Protein AF-A0A969C5M8-F1 (afdb_monomer)

Radius of gyration: 22.4 Å; Cα contacts (8 Å, |Δi|>4): 265; chains: 1; bounding box: 48×31×62 Å

Foldseek 3Di:
DVLLVLLLVLCVLDPPDDNVPQDDDDPVCPPCNVVVSVVSVVVSVVSPDPLLKDWFDWPCPDLFKTKTFAPDLVCLPPNWKKKKFAFPDDPVCCQVVCQQAKAKAAPVCRVVCVVVVHHHFGWHWDVPDPPSDDDDPRITMIITDCDDDRNVRCSVRSMMMMGHDNPTPGDDMIMID

Structure (mmCIF, N/CA/C/O backbone):
data_AF-A0A969C5M8-F1
#
_entry.id   AF-A0A969C5M8-F1
#
loop_
_atom_site.group_PDB
_atom_site.id
_atom_site.type_symbol
_atom_site.label_atom_id
_atom_site.label_alt_id
_atom_site.label_comp_id
_atom_site.label_asym_id
_atom_site.label_entity_id
_atom_site.label_seq_id
_atom_site.pdbx_PDB_ins_code
_atom_site.Cartn_x
_atom_site.Cartn_y
_atom_site.Cartn_z
_atom_site.occupancy
_atom_site.B_iso_or_equiv
_atom_site.auth_seq_id
_atom_site.auth_comp_id
_atom_site.auth_asym_id
_atom_site.auth_atom_id
_atom_site.pdbx_PDB_model_num
ATOM 1 N N . MET A 1 1 ? 16.043 9.370 -38.558 1.00 62.16 1 MET A N 1
ATOM 2 C CA . MET A 1 1 ? 15.954 10.562 -37.680 1.00 62.16 1 MET A CA 1
ATOM 3 C C . MET A 1 1 ? 14.908 10.425 -36.570 1.00 62.16 1 MET A C 1
ATOM 5 O O . MET A 1 1 ? 15.237 10.765 -35.446 1.00 62.16 1 MET A O 1
ATOM 9 N N . VAL A 1 2 ? 13.717 9.858 -36.817 1.00 82.31 2 VAL A N 1
ATOM 10 C CA . VAL A 1 2 ? 12.632 9.737 -35.808 1.00 82.31 2 VAL A CA 1
ATOM 11 C C . VAL A 1 2 ? 13.046 9.045 -34.493 1.00 82.31 2 VAL A C 1
ATOM 13 O O . VAL A 1 2 ? 12.689 9.512 -33.418 1.00 82.31 2 VAL A O 1
ATOM 16 N N . LEU A 1 3 ? 13.837 7.966 -34.551 1.00 81.50 3 LEU A N 1
ATOM 17 C CA . LEU A 1 3 ? 14.281 7.234 -33.350 1.00 81.50 3 LEU A CA 1
ATOM 18 C C . LEU A 1 3 ? 15.184 8.069 -32.428 1.00 81.50 3 LEU A C 1
ATOM 20 O O . LEU A 1 3 ? 15.044 8.006 -31.211 1.00 81.50 3 LEU A O 1
ATOM 24 N N . ALA A 1 4 ? 16.079 8.876 -33.002 1.00 85.00 4 ALA A N 1
ATOM 25 C CA . ALA A 1 4 ? 16.956 9.755 -32.230 1.00 85.00 4 ALA A CA 1
ATOM 26 C C . ALA A 1 4 ? 16.174 10.918 -31.600 1.00 85.00 4 ALA A C 1
ATOM 28 O O . ALA A 1 4 ? 16.450 11.310 -30.470 1.00 85.00 4 ALA A O 1
ATOM 29 N N . GLU A 1 5 ? 15.159 11.436 -32.299 1.00 87.56 5 GLU A N 1
ATOM 30 C CA . GLU A 1 5 ? 14.256 12.454 -31.751 1.00 87.56 5 GLU A CA 1
ATOM 31 C C . GLU A 1 5 ? 13.449 11.912 -30.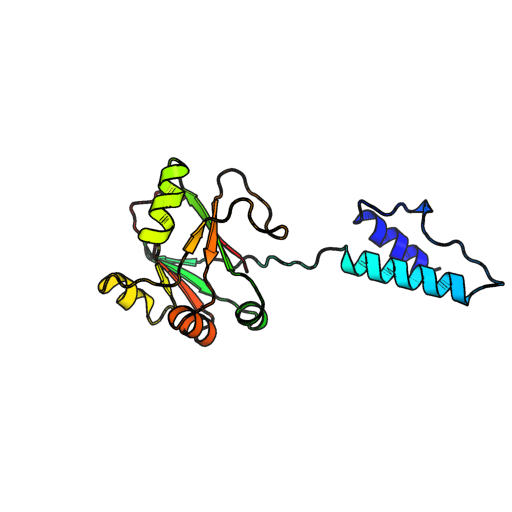561 1.00 87.56 5 GLU A C 1
ATOM 33 O O . GLU A 1 5 ? 13.326 12.583 -29.536 1.00 87.56 5 GLU A O 1
ATOM 38 N N . LEU A 1 6 ? 12.934 10.682 -30.672 1.00 86.38 6 LEU A N 1
ATOM 39 C CA . LEU A 1 6 ? 12.238 10.008 -29.578 1.00 86.38 6 LEU A CA 1
ATOM 40 C C . LEU A 1 6 ? 13.164 9.793 -28.372 1.00 86.38 6 LEU A C 1
ATOM 42 O O . LEU A 1 6 ? 12.789 10.157 -27.260 1.00 86.38 6 LEU A O 1
ATOM 46 N N . ALA A 1 7 ? 14.381 9.284 -28.593 1.00 86.31 7 ALA A N 1
ATOM 47 C CA . ALA A 1 7 ? 15.382 9.130 -27.536 1.00 86.31 7 ALA A CA 1
ATOM 48 C C . ALA A 1 7 ? 15.686 10.470 -26.844 1.00 86.31 7 ALA A C 1
ATOM 50 O O . ALA A 1 7 ? 15.672 10.549 -25.619 1.00 86.31 7 ALA A O 1
ATOM 51 N N . GLY A 1 8 ? 15.855 11.550 -27.616 1.00 86.19 8 GLY A N 1
ATOM 52 C CA . GLY A 1 8 ? 16.077 12.895 -27.079 1.00 86.19 8 GLY A CA 1
ATOM 53 C C . GLY A 1 8 ? 14.934 13.402 -26.193 1.00 86.19 8 GLY A C 1
ATOM 54 O O . GLY A 1 8 ? 15.195 14.001 -25.152 1.00 86.19 8 GLY A O 1
ATOM 55 N N . LYS A 1 9 ? 13.674 13.121 -26.555 1.00 86.88 9 LYS A N 1
ATOM 56 C CA . LYS A 1 9 ? 12.500 13.448 -25.721 1.00 86.88 9 LYS A CA 1
ATOM 57 C C . LYS A 1 9 ? 12.417 12.596 -24.456 1.00 86.88 9 LYS A C 1
ATOM 59 O O . LYS A 1 9 ? 11.913 13.068 -23.449 1.00 86.88 9 LYS A O 1
ATOM 64 N N . MET A 1 10 ? 12.878 11.350 -24.496 1.00 83.19 10 MET A N 1
ATOM 65 C CA . MET A 1 10 ? 12.857 10.462 -23.331 1.00 83.19 10 MET A CA 1
ATOM 66 C C . MET A 1 10 ? 13.971 10.774 -22.328 1.00 83.19 10 MET A C 1
ATOM 68 O O . MET A 1 10 ? 13.750 10.689 -21.123 1.00 83.19 10 MET A O 1
ATOM 72 N N . ILE A 1 11 ? 15.138 11.208 -22.809 1.00 86.06 11 ILE A N 1
ATOM 73 C CA . ILE A 1 11 ? 16.281 11.586 -21.966 1.00 86.06 11 ILE A CA 1
ATOM 74 C C . ILE A 1 11 ? 15.935 12.715 -20.988 1.00 86.06 11 ILE A C 1
ATOM 76 O O . ILE A 1 11 ? 16.497 12.756 -19.902 1.00 86.06 11 ILE A O 1
ATOM 80 N N . THR A 1 12 ? 14.960 13.582 -21.288 1.00 80.94 12 THR A N 1
ATOM 81 C CA . THR A 1 12 ? 14.531 14.631 -20.341 1.00 80.94 12 THR A CA 1
ATOM 82 C C . THR A 1 12 ? 13.942 14.081 -19.040 1.00 80.94 12 THR A C 1
ATOM 84 O O . THR A 1 12 ? 13.805 14.829 -18.076 1.00 80.94 12 THR A O 1
ATOM 87 N N . PHE A 1 13 ? 13.561 12.802 -19.016 1.00 73.69 13 PHE A N 1
ATOM 88 C CA . PHE A 1 13 ? 13.050 12.108 -17.835 1.00 73.69 13 PHE A CA 1
ATOM 89 C C . PHE A 1 13 ? 14.113 11.260 -17.123 1.00 73.69 13 PHE A C 1
ATOM 91 O O . PHE A 1 13 ? 13.836 10.740 -16.045 1.00 73.69 13 PHE A O 1
ATOM 98 N N . SER A 1 14 ? 15.311 11.122 -17.698 1.00 72.19 14 SER A N 1
ATOM 99 C CA . SER A 1 14 ? 16.433 10.411 -17.086 1.00 72.19 14 SER A CA 1
ATOM 100 C C . SER A 1 14 ? 17.379 11.401 -16.409 1.00 72.19 14 SER A C 1
ATOM 102 O O . SER A 1 14 ? 17.660 12.476 -16.934 1.00 72.19 14 SER A O 1
ATOM 104 N N . THR A 1 15 ? 17.881 11.043 -15.228 1.00 70.06 15 THR A N 1
ATOM 105 C CA . THR A 1 15 ? 18.923 11.807 -14.520 1.00 70.06 15 THR A CA 1
ATOM 106 C C . THR A 1 15 ? 20.335 11.307 -14.819 1.00 70.06 15 THR A C 1
ATOM 108 O O . THR A 1 15 ? 21.299 11.933 -14.389 1.00 70.06 15 THR A O 1
ATOM 111 N N . GLU A 1 16 ? 20.460 10.177 -15.520 1.00 75.62 16 GLU A N 1
ATOM 112 C CA . GLU A 1 16 ? 21.731 9.475 -15.739 1.00 75.62 16 GLU A CA 1
ATOM 113 C C . GLU A 1 16 ? 22.273 9.664 -17.159 1.00 75.62 16 GLU A C 1
ATOM 115 O O . GLU A 1 16 ? 23.484 9.742 -17.350 1.00 75.62 16 GLU A O 1
ATOM 120 N N . LEU A 1 17 ? 21.384 9.780 -18.148 1.00 77.56 17 LEU A N 1
ATOM 121 C CA . LEU A 1 17 ? 21.745 9.936 -19.557 1.00 77.56 17 LEU A CA 1
ATOM 122 C C . LEU A 1 17 ? 21.702 11.409 -19.975 1.00 77.56 17 LEU A C 1
ATOM 124 O O . LEU A 1 17 ? 20.761 12.134 -19.654 1.00 77.56 17 LEU A O 1
ATOM 128 N N . HIS A 1 18 ? 22.696 11.855 -20.743 1.00 82.75 18 HIS A N 1
ATOM 129 C CA . HIS A 1 18 ? 22.739 13.191 -21.328 1.00 82.75 18 HIS A CA 1
ATOM 130 C C . HIS A 1 18 ? 22.415 13.125 -22.832 1.00 82.75 18 HIS A C 1
ATOM 132 O O . HIS A 1 18 ? 22.828 12.191 -23.517 1.00 82.75 18 HIS A O 1
ATOM 138 N N . PRO A 1 19 ? 21.787 14.154 -23.439 1.00 81.69 19 PRO A N 1
ATOM 139 C CA . PRO A 1 19 ? 21.532 14.182 -24.889 1.00 81.69 19 PRO A CA 1
ATOM 140 C C . PRO A 1 19 ? 22.776 14.041 -25.786 1.00 81.69 19 PRO A C 1
ATOM 142 O O . PRO A 1 19 ? 22.653 13.825 -26.988 1.00 81.69 19 PRO A O 1
ATOM 145 N N . LYS A 1 20 ? 23.978 14.189 -25.215 1.00 84.44 20 LYS A N 1
ATOM 146 C CA . LYS A 1 20 ? 25.258 14.017 -25.922 1.00 84.44 20 LYS A CA 1
ATOM 147 C C . LYS A 1 20 ? 25.663 12.547 -26.044 1.00 84.44 20 LYS A C 1
ATOM 149 O O . LYS A 1 20 ? 26.502 12.241 -26.884 1.00 84.44 20 LYS A O 1
ATOM 154 N N . ASP A 1 21 ? 25.052 11.681 -25.242 1.00 85.00 21 ASP A N 1
ATOM 155 C CA . ASP A 1 21 ? 25.344 10.251 -25.180 1.00 85.00 21 ASP A CA 1
ATOM 156 C C . ASP A 1 21 ? 24.552 9.462 -26.233 1.00 85.00 21 ASP A C 1
ATOM 158 O O . ASP A 1 21 ? 24.772 8.265 -26.410 1.00 85.00 21 ASP A O 1
ATOM 162 N N . ILE A 1 22 ? 23.639 10.119 -26.962 1.00 86.56 22 ILE A N 1
ATOM 163 C CA . ILE A 1 22 ? 22.946 9.515 -28.104 1.00 86.56 22 ILE A CA 1
ATOM 164 C C . ILE A 1 22 ? 23.985 9.173 -29.176 1.00 86.56 22 ILE A C 1
ATOM 166 O O . ILE A 1 22 ? 24.744 10.037 -29.625 1.00 86.56 22 ILE A O 1
ATOM 170 N 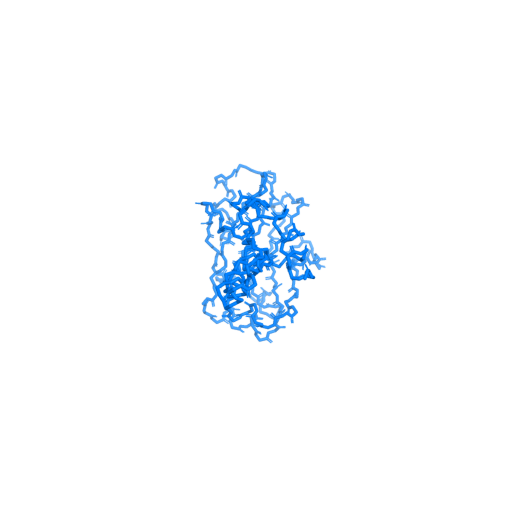N . VAL A 1 23 ? 23.988 7.911 -29.610 1.00 89.19 23 VAL A N 1
ATOM 171 C CA . VAL A 1 23 ? 24.886 7.431 -30.665 1.00 89.19 23 VAL A CA 1
ATOM 172 C C . VAL A 1 23 ? 24.753 8.278 -31.937 1.00 89.19 23 VAL A C 1
ATOM 174 O O . VAL A 1 23 ? 23.651 8.587 -32.402 1.00 89.19 23 VAL A O 1
ATOM 177 N N . LYS A 1 24 ? 25.894 8.685 -32.502 1.00 88.94 24 LYS A N 1
ATOM 178 C CA . LYS A 1 24 ? 25.931 9.427 -33.767 1.00 88.94 24 LYS A CA 1
ATOM 179 C C . LYS A 1 24 ? 25.628 8.488 -34.925 1.00 88.94 24 LYS A C 1
ATOM 181 O O . LYS A 1 24 ? 25.985 7.319 -34.895 1.00 88.94 24 LYS A O 1
ATOM 186 N N . TYR A 1 25 ? 24.982 9.025 -35.950 1.00 89.94 25 TYR A N 1
ATOM 187 C CA . TYR A 1 25 ? 24.688 8.263 -37.152 1.00 89.94 25 TYR A CA 1
ATOM 188 C C . TYR A 1 25 ? 25.974 7.936 -37.916 1.00 89.94 25 TYR A C 1
ATOM 190 O O . TYR A 1 25 ? 26.657 8.855 -38.371 1.00 89.94 25 TYR A O 1
ATOM 198 N N . ASP A 1 26 ? 26.251 6.645 -38.078 1.00 90.75 26 ASP A N 1
ATOM 199 C CA . ASP A 1 26 ? 27.286 6.120 -38.961 1.00 90.75 26 ASP A CA 1
ATOM 200 C C . ASP A 1 26 ? 26.627 5.305 -40.085 1.00 90.75 26 ASP A C 1
ATOM 202 O O . ASP A 1 26 ? 25.876 4.361 -39.828 1.00 90.75 26 ASP A O 1
ATOM 206 N N . HIS A 1 27 ? 26.853 5.709 -41.338 1.00 92.06 27 HIS A N 1
ATOM 207 C CA . HIS A 1 27 ? 26.288 5.019 -42.500 1.00 92.06 27 HIS A CA 1
ATOM 208 C C . HIS A 1 27 ? 27.093 3.777 -42.896 1.00 92.06 27 HIS A C 1
ATOM 210 O O . HIS A 1 27 ? 26.551 2.899 -43.566 1.00 92.06 27 HIS A O 1
ATOM 216 N N . GLU A 1 28 ? 28.361 3.699 -42.489 1.00 94.50 28 GLU A N 1
ATOM 217 C CA . GLU A 1 28 ? 29.229 2.551 -42.755 1.00 94.50 28 GLU A CA 1
ATOM 218 C C . GLU A 1 28 ? 28.972 1.418 -41.751 1.00 94.50 28 GLU A C 1
ATOM 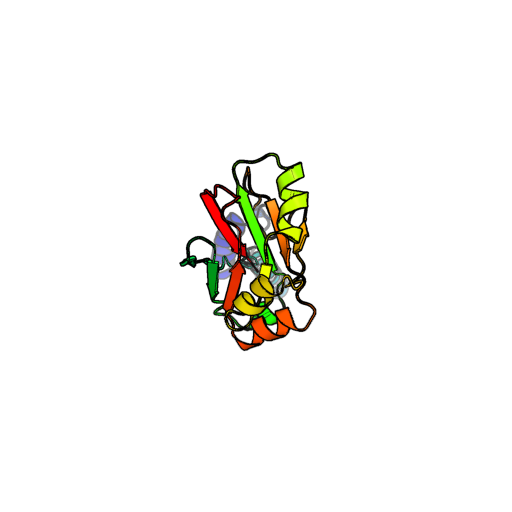220 O O . GLU A 1 28 ? 29.100 0.248 -42.107 1.00 94.50 28 GLU A O 1
ATOM 225 N N . ASP A 1 29 ? 28.497 1.751 -40.542 1.00 91.50 29 ASP A N 1
ATOM 226 C CA . ASP A 1 29 ? 28.060 0.787 -39.526 1.00 91.50 29 ASP A CA 1
ATOM 227 C C . ASP A 1 29 ? 26.650 1.092 -38.985 1.00 91.50 29 ASP A C 1
ATOM 229 O O . ASP A 1 29 ? 26.414 1.567 -37.862 1.00 91.50 29 ASP A O 1
ATOM 233 N N . LEU A 1 30 ? 25.662 0.769 -39.820 1.00 91.12 30 LEU A N 1
ATOM 234 C CA . LEU A 1 30 ? 24.251 0.887 -39.459 1.00 91.12 30 LEU A CA 1
ATOM 235 C C . LEU A 1 30 ? 23.866 -0.074 -38.327 1.00 91.12 30 LEU A C 1
ATOM 237 O O . LEU A 1 30 ? 23.000 0.260 -37.516 1.00 91.12 30 LEU A O 1
ATOM 241 N N . TYR A 1 31 ? 24.485 -1.255 -38.249 1.00 91.94 31 TYR A N 1
ATOM 242 C CA . TYR A 1 31 ? 24.138 -2.244 -37.231 1.00 91.94 31 TYR A CA 1
ATOM 243 C C . TYR A 1 31 ? 24.452 -1.708 -35.835 1.00 91.94 31 TYR A C 1
ATOM 245 O O . TYR A 1 31 ? 23.559 -1.662 -34.986 1.00 91.94 31 TYR A O 1
ATOM 253 N N . TYR A 1 32 ? 25.678 -1.228 -35.618 1.00 91.62 32 TYR A N 1
ATOM 254 C CA . TYR A 1 32 ? 26.086 -0.644 -34.346 1.00 91.62 32 TYR A CA 1
ATOM 255 C C . TYR A 1 32 ? 25.226 0.567 -33.968 1.00 91.62 32 TYR A C 1
ATOM 257 O O . TYR A 1 32 ? 24.746 0.658 -32.833 1.00 91.62 32 TYR A O 1
ATOM 265 N N . THR A 1 33 ? 24.967 1.455 -34.934 1.00 91.31 33 THR A N 1
ATOM 266 C CA . THR A 1 33 ? 24.158 2.664 -34.733 1.00 91.31 33 THR A CA 1
ATOM 267 C C . THR A 1 33 ? 22.741 2.320 -34.264 1.00 91.31 33 THR A C 1
ATOM 269 O O . THR A 1 33 ? 22.284 2.809 -33.229 1.00 91.31 33 THR A O 1
ATOM 272 N N . PHE A 1 34 ? 22.025 1.461 -34.995 1.00 91.19 34 PHE A N 1
ATOM 273 C CA . PHE A 1 34 ? 20.638 1.128 -34.659 1.00 91.19 34 PHE A CA 1
ATOM 274 C C . PHE A 1 34 ? 20.530 0.234 -33.424 1.00 91.19 34 PHE A C 1
ATOM 276 O O . PHE A 1 34 ? 19.620 0.430 -32.618 1.00 91.19 34 PHE A O 1
ATOM 283 N N . TYR A 1 35 ? 21.455 -0.712 -33.243 1.00 92.38 35 TYR A N 1
ATOM 284 C CA . TYR A 1 35 ? 21.475 -1.580 -32.070 1.00 92.38 35 TYR A CA 1
ATOM 285 C C . TYR A 1 35 ? 21.663 -0.766 -30.787 1.00 92.38 35 TYR A C 1
ATOM 287 O O . TYR A 1 35 ? 20.833 -0.859 -29.879 1.00 92.38 35 TYR A O 1
ATOM 295 N N . THR A 1 36 ? 22.680 0.099 -30.750 1.00 90.50 36 THR A N 1
ATOM 296 C CA . THR A 1 36 ? 22.980 0.957 -29.594 1.00 90.50 36 THR A CA 1
ATOM 297 C C . THR A 1 36 ? 21.822 1.902 -29.292 1.00 90.50 36 THR A C 1
ATOM 299 O O . THR A 1 36 ? 21.373 1.970 -28.149 1.00 90.50 36 THR A O 1
ATOM 302 N N . LEU A 1 37 ? 21.258 2.551 -30.318 1.00 89.69 37 LEU A N 1
ATOM 303 C CA . LEU A 1 37 ? 20.102 3.431 -30.147 1.00 89.69 37 LEU A CA 1
ATOM 304 C C . LEU A 1 37 ? 18.880 2.673 -29.608 1.00 89.69 37 LEU A C 1
ATOM 306 O O . LEU A 1 37 ? 18.178 3.177 -28.737 1.00 89.69 37 LEU A O 1
ATOM 310 N N . SER A 1 38 ? 18.629 1.452 -30.094 1.00 88.62 38 SER A N 1
ATOM 311 C CA . SER A 1 38 ? 17.513 0.623 -29.621 1.00 88.62 38 SER A CA 1
ATOM 312 C C . SER A 1 38 ? 17.685 0.174 -28.169 1.00 88.62 38 SER A C 1
ATOM 314 O O . SER A 1 38 ? 16.705 0.120 -27.430 1.00 88.62 38 SER A O 1
ATOM 316 N N . MET A 1 39 ? 18.921 -0.108 -27.750 1.00 88.00 39 MET A N 1
ATOM 317 C CA . MET A 1 39 ? 19.244 -0.457 -26.370 1.00 88.00 39 MET A CA 1
ATOM 318 C C . MET A 1 39 ? 19.054 0.735 -25.435 1.00 88.00 39 MET A C 1
ATOM 320 O O . MET A 1 39 ? 18.376 0.595 -24.423 1.00 88.00 39 MET A O 1
ATOM 324 N N . GLN A 1 40 ? 19.562 1.912 -25.812 1.00 87.19 40 GLN A N 1
ATOM 325 C CA . GLN A 1 40 ? 19.344 3.153 -25.062 1.00 87.19 40 GLN A CA 1
ATOM 326 C C . GLN A 1 40 ? 17.852 3.471 -24.932 1.00 87.19 40 GLN A C 1
ATOM 328 O O . GLN A 1 40 ? 17.395 3.875 -23.870 1.00 87.19 40 GLN A O 1
ATOM 333 N N . LEU A 1 41 ? 17.068 3.250 -25.991 1.00 86.31 41 LEU A N 1
ATOM 334 C CA . LEU A 1 41 ? 15.626 3.473 -25.951 1.00 86.31 41 LEU A CA 1
ATOM 335 C C . LEU A 1 41 ? 14.912 2.504 -24.996 1.00 86.31 41 LEU A C 1
ATOM 337 O O . LEU A 1 41 ? 13.999 2.917 -24.292 1.00 86.31 41 LEU A O 1
ATOM 341 N N . LYS A 1 42 ? 15.317 1.227 -24.967 1.00 84.38 42 LYS A N 1
ATOM 342 C CA . LYS A 1 42 ? 14.775 0.232 -24.028 1.00 84.38 42 LYS A CA 1
ATOM 343 C C . LYS A 1 42 ? 15.109 0.583 -22.582 1.00 84.38 42 LYS A C 1
ATOM 345 O O . LYS A 1 42 ? 14.216 0.557 -21.750 1.00 84.38 42 LYS A O 1
ATOM 350 N N . ASP A 1 43 ? 16.346 0.980 -22.315 1.00 81.62 43 ASP A N 1
ATOM 351 C CA . ASP A 1 43 ? 16.789 1.409 -20.987 1.00 81.62 43 ASP A CA 1
ATOM 352 C C . ASP A 1 43 ? 16.051 2.677 -20.521 1.00 81.62 43 ASP A C 1
ATOM 354 O O . ASP A 1 43 ? 15.540 2.755 -19.405 1.00 81.62 43 ASP A O 1
ATOM 358 N N . LEU A 1 44 ? 15.858 3.642 -21.426 1.00 79.69 44 LEU A N 1
ATOM 359 C CA . LEU A 1 44 ? 15.023 4.819 -21.179 1.00 79.69 44 LEU A CA 1
ATOM 360 C C . LEU A 1 44 ? 13.550 4.452 -20.939 1.00 79.69 44 LEU A C 1
ATOM 362 O O . LEU A 1 44 ? 12.891 5.068 -20.111 1.00 79.69 44 LEU A O 1
ATOM 366 N N . LEU A 1 45 ? 13.010 3.449 -21.634 1.00 75.00 45 LEU A N 1
ATOM 367 C CA . LEU A 1 45 ? 11.647 2.953 -21.399 1.00 75.00 45 LEU A CA 1
ATOM 368 C C . LEU A 1 45 ? 11.520 2.211 -20.062 1.00 75.00 45 LEU A C 1
ATOM 370 O O . LEU A 1 45 ? 10.464 2.274 -19.439 1.00 75.0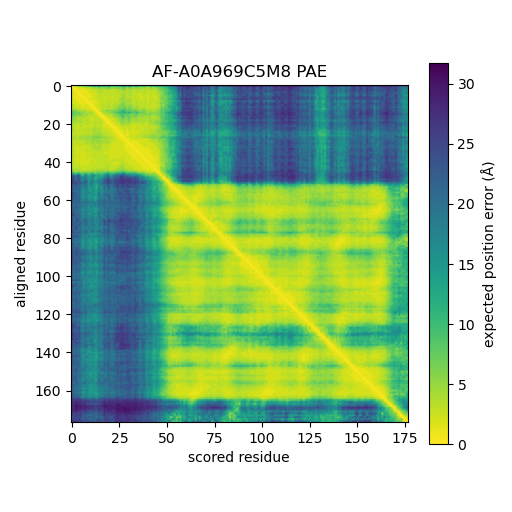0 45 LEU A O 1
ATOM 374 N N . GLU A 1 46 ? 12.575 1.537 -19.609 1.00 67.62 46 GLU A N 1
ATOM 375 C CA . GLU A 1 46 ? 12.617 0.874 -18.302 1.00 67.62 46 GLU A CA 1
ATOM 376 C C . GLU A 1 46 ? 12.808 1.868 -17.144 1.00 67.62 46 GLU A C 1
ATOM 378 O O . GLU A 1 46 ? 12.242 1.673 -16.064 1.00 67.62 46 GLU A O 1
ATOM 383 N N . THR A 1 47 ? 13.547 2.960 -17.369 1.00 61.31 47 THR A N 1
ATOM 384 C CA . THR A 1 47 ? 13.790 4.025 -16.378 1.00 61.31 47 THR A CA 1
ATOM 385 C C . THR A 1 47 ? 12.658 5.053 -16.301 1.00 61.31 47 THR A C 1
ATOM 387 O O . THR A 1 47 ? 12.444 5.639 -15.235 1.00 61.31 47 THR A O 1
ATOM 390 N N . VAL A 1 48 ? 11.862 5.235 -17.365 1.00 53.22 48 VAL A N 1
ATOM 391 C CA . VAL A 1 48 ? 10.638 6.057 -17.355 1.00 53.22 48 VAL A CA 1
ATOM 392 C C . VAL A 1 48 ? 9.505 5.298 -16.650 1.00 53.22 48 VAL A C 1
ATOM 394 O O . VAL A 1 48 ? 8.581 4.763 -17.250 1.00 53.22 48 VAL A O 1
ATOM 397 N N . ILE A 1 49 ? 9.625 5.272 -15.321 1.00 53.25 49 ILE A N 1
ATOM 398 C CA . ILE A 1 49 ? 8.591 5.068 -14.302 1.00 53.25 49 ILE A CA 1
ATOM 399 C C . ILE A 1 49 ? 7.567 3.979 -14.667 1.00 53.25 49 ILE A C 1
ATOM 401 O O . ILE A 1 49 ? 6.442 4.294 -15.071 1.00 53.25 49 ILE A O 1
ATOM 405 N N . PRO A 1 50 ? 7.843 2.693 -14.381 1.00 49.03 50 PRO A N 1
ATOM 406 C CA . PRO A 1 50 ? 6.734 1.823 -14.046 1.00 49.03 50 PRO A CA 1
ATOM 407 C C . PRO A 1 50 ? 6.056 2.475 -12.842 1.00 49.03 50 PRO A C 1
ATOM 409 O O . PRO A 1 50 ? 6.694 2.730 -11.818 1.00 49.03 50 PRO A O 1
ATOM 412 N N . SER A 1 51 ? 4.779 2.820 -12.983 1.00 52.62 51 SER A N 1
ATOM 413 C CA . SER A 1 51 ? 3.933 3.301 -11.894 1.00 52.62 51 SER A CA 1
ATOM 414 C C . SER A 1 51 ? 3.761 2.155 -10.889 1.00 52.62 51 SER A C 1
ATOM 416 O O . SER A 1 51 ? 2.713 1.531 -10.806 1.00 52.62 51 SER A O 1
ATOM 418 N N . ARG A 1 52 ? 4.828 1.817 -10.159 1.00 64.00 52 ARG A N 1
ATOM 419 C CA . ARG A 1 52 ? 4.924 0.689 -9.219 1.00 64.00 52 ARG A CA 1
ATOM 420 C C . ARG A 1 52 ? 4.146 0.941 -7.923 1.00 64.00 52 ARG A C 1
ATOM 422 O O . ARG A 1 52 ? 4.330 0.214 -6.963 1.00 64.00 52 ARG A O 1
ATOM 429 N N . CYS A 1 53 ? 3.352 2.007 -7.877 1.00 69.56 53 CYS A N 1
ATOM 430 C CA . CYS A 1 53 ? 2.530 2.387 -6.745 1.00 69.56 53 CYS A CA 1
ATOM 431 C C . CYS A 1 53 ? 1.209 2.936 -7.289 1.00 69.56 53 CYS A C 1
ATOM 433 O O . CYS A 1 53 ? 1.172 4.020 -7.881 1.00 69.56 53 CYS A O 1
ATOM 435 N N . VAL A 1 54 ? 0.132 2.166 -7.132 1.00 77.94 54 VAL A N 1
ATOM 436 C CA . VAL A 1 54 ? -1.203 2.516 -7.645 1.00 77.94 54 VAL A CA 1
ATOM 437 C C . VAL A 1 54 ? -2.092 2.922 -6.471 1.00 77.94 54 VAL A C 1
ATOM 439 O O . VAL A 1 54 ? -2.565 2.059 -5.745 1.00 77.94 54 VAL A O 1
ATOM 442 N N . PRO A 1 55 ? -2.368 4.210 -6.220 1.00 81.75 55 PRO A N 1
ATOM 443 C CA . PRO A 1 55 ? -3.163 4.584 -5.055 1.00 81.75 55 PRO A CA 1
ATOM 444 C C . PRO A 1 55 ? -4.567 3.967 -5.120 1.00 81.75 55 PRO A C 1
ATOM 446 O O . PRO A 1 55 ? -5.336 4.263 -6.030 1.00 81.75 55 PRO A O 1
ATOM 449 N N . ILE A 1 56 ? -4.915 3.161 -4.119 1.00 86.06 56 ILE A N 1
ATOM 450 C CA . ILE A 1 56 ? -6.262 2.628 -3.923 1.00 86.06 56 ILE A CA 1
ATOM 451 C C . ILE A 1 56 ? -7.042 3.659 -3.096 1.00 86.06 56 ILE A C 1
ATOM 453 O O . ILE A 1 56 ? -6.701 3.896 -1.924 1.00 86.06 56 ILE A O 1
ATOM 457 N N . PRO A 1 57 ? -8.065 4.311 -3.676 1.00 85.00 57 PRO A N 1
ATOM 458 C CA . PRO A 1 57 ? -8.902 5.237 -2.931 1.00 85.00 57 PRO A CA 1
ATOM 459 C C . PRO A 1 57 ? -9.676 4.469 -1.856 1.00 85.00 57 PRO A C 1
ATOM 461 O O . PRO A 1 57 ? -10.324 3.463 -2.136 1.00 85.00 57 PRO A O 1
ATOM 464 N N . LEU A 1 58 ? -9.579 4.939 -0.613 1.00 86.81 58 LEU A N 1
ATOM 465 C CA . LEU A 1 58 ? -10.354 4.419 0.509 1.0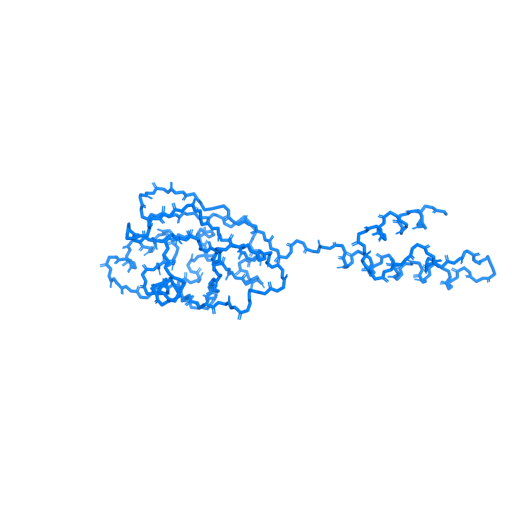0 86.81 58 LEU A CA 1
ATOM 466 C C . LEU A 1 58 ? -11.557 5.334 0.739 1.00 86.81 58 LEU A C 1
ATOM 468 O O . LEU A 1 58 ? -11.400 6.482 1.157 1.00 86.81 58 LEU A O 1
ATOM 472 N N . GLU A 1 59 ? -12.752 4.819 0.483 1.00 89.44 59 GLU A N 1
ATOM 473 C CA . GLU A 1 59 ? -14.014 5.509 0.716 1.00 89.44 59 GLU A CA 1
ATOM 474 C C . GLU A 1 59 ? -14.504 5.246 2.136 1.00 89.44 59 GLU A C 1
ATOM 476 O O . GLU A 1 59 ? -14.568 4.104 2.597 1.00 89.44 59 GLU A O 1
ATOM 481 N N . LYS A 1 60 ? -14.860 6.311 2.852 1.00 88.38 60 LYS A N 1
ATOM 482 C CA . LYS A 1 60 ? -15.405 6.196 4.202 1.00 88.38 60 LYS A CA 1
ATOM 483 C C . LYS A 1 60 ? -16.887 5.830 4.124 1.00 88.38 60 LYS A C 1
ATOM 485 O O . LYS A 1 60 ? -17.700 6.664 3.739 1.00 88.38 60 LYS A O 1
ATOM 490 N N . ILE A 1 61 ? -17.231 4.605 4.518 1.00 88.81 61 ILE A N 1
ATOM 491 C CA . ILE A 1 61 ? -18.617 4.107 4.502 1.00 88.81 61 ILE A CA 1
ATOM 492 C C . ILE A 1 61 ? -19.315 4.381 5.837 1.00 88.81 61 ILE A C 1
ATOM 494 O O .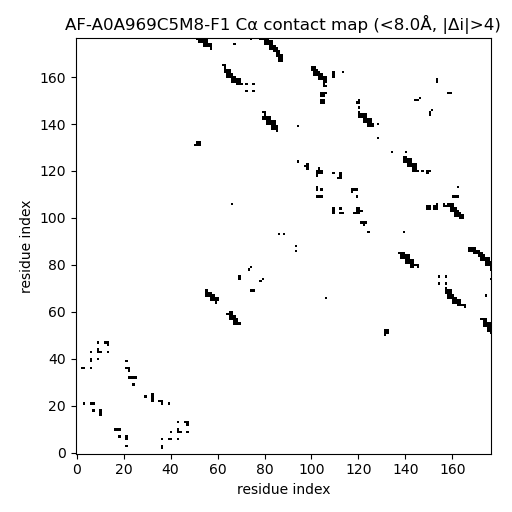 ILE A 1 61 ? -20.483 4.756 5.869 1.00 88.81 61 ILE A O 1
ATOM 498 N N . THR A 1 62 ? -18.601 4.216 6.952 1.00 86.62 62 THR A N 1
ATOM 499 C CA . THR A 1 62 ? -19.110 4.507 8.302 1.00 86.62 62 THR A CA 1
ATOM 500 C C . THR A 1 62 ? -18.060 5.294 9.097 1.00 86.62 62 THR A C 1
ATOM 502 O O . THR A 1 62 ? -16.918 5.414 8.645 1.00 86.62 62 THR A O 1
ATOM 505 N N . PRO A 1 63 ? -18.386 5.849 10.284 1.00 85.44 63 PRO A N 1
ATOM 506 C CA . PRO A 1 63 ? -17.423 6.582 11.112 1.00 85.44 63 PRO A CA 1
ATOM 507 C C . PRO A 1 63 ? -16.107 5.835 11.369 1.00 85.44 63 PRO A C 1
ATOM 509 O O . PRO A 1 63 ? -15.056 6.476 11.431 1.00 85.44 63 PRO A O 1
ATOM 512 N N . THR A 1 64 ? -16.173 4.503 11.424 1.00 87.88 64 THR A N 1
ATOM 513 C CA . THR A 1 64 ? -15.075 3.591 11.759 1.00 87.88 64 THR A CA 1
ATOM 514 C C . THR A 1 64 ? -14.660 2.657 10.618 1.00 87.88 64 THR A C 1
ATOM 516 O O . THR A 1 64 ? -13.761 1.843 10.814 1.00 87.88 64 THR A O 1
ATOM 519 N N . MET A 1 65 ? -15.278 2.744 9.433 1.00 90.00 65 MET A N 1
ATOM 520 C CA . MET A 1 65 ? -15.023 1.822 8.317 1.00 90.00 65 MET A CA 1
ATOM 521 C C . MET A 1 65 ? -14.684 2.550 7.024 1.00 90.00 65 MET A C 1
ATOM 523 O O . MET A 1 65 ? -15.422 3.428 6.565 1.00 90.00 65 MET A O 1
ATOM 527 N N . TYR A 1 66 ? -13.599 2.103 6.403 1.00 91.38 66 TYR A N 1
ATOM 528 C CA . TYR A 1 66 ? -13.116 2.575 5.116 1.00 91.38 66 TYR A CA 1
ATOM 529 C C . TYR A 1 66 ? -13.005 1.390 4.166 1.00 91.38 66 TYR A C 1
ATOM 531 O O . TYR A 1 66 ? -12.597 0.304 4.571 1.00 91.38 66 TYR A O 1
ATOM 539 N N . VAL A 1 67 ? -13.378 1.581 2.909 1.00 92.31 67 VAL A N 1
ATOM 540 C CA . VAL A 1 67 ? -13.421 0.514 1.912 1.00 92.31 67 VAL A CA 1
ATOM 541 C C . VAL A 1 67 ? -12.686 0.964 0.660 1.00 92.31 67 VAL A C 1
ATOM 543 O O . VAL A 1 67 ? -12.933 2.051 0.150 1.00 92.31 67 VAL A O 1
ATOM 546 N N . GLY A 1 68 ? -11.774 0.129 0.173 1.00 92.25 68 GLY A N 1
ATOM 547 C CA . GLY A 1 68 ? -11.077 0.317 -1.093 1.00 92.25 68 GLY A CA 1
ATOM 548 C C . GLY A 1 68 ? -11.351 -0.841 -2.033 1.00 92.25 68 GLY A C 1
ATOM 549 O O . GLY A 1 68 ? -11.337 -2.002 -1.618 1.00 92.25 68 GLY A O 1
ATOM 550 N N . ARG A 1 69 ? -11.579 -0.533 -3.307 1.00 91.12 69 ARG A N 1
ATOM 551 C CA . ARG A 1 69 ? -11.721 -1.539 -4.358 1.00 91.12 69 ARG A CA 1
ATOM 552 C C . ARG A 1 69 ? -10.424 -1.642 -5.148 1.00 91.12 69 ARG A C 1
ATOM 554 O O . ARG A 1 69 ? -9.882 -0.627 -5.575 1.00 91.12 69 ARG A O 1
ATOM 561 N N . VAL A 1 70 ? -9.953 -2.867 -5.357 1.00 89.00 70 VAL A N 1
ATOM 562 C CA . VAL A 1 70 ? -8.804 -3.144 -6.224 1.00 89.00 70 VAL A CA 1
ATOM 563 C C . VAL A 1 70 ? -9.333 -3.555 -7.593 1.00 89.00 70 VAL A C 1
ATOM 565 O O . VAL A 1 70 ? -9.992 -4.585 -7.725 1.00 89.00 70 VAL A O 1
ATOM 568 N N . GLU A 1 71 ? -9.103 -2.722 -8.606 1.00 83.25 71 GLU A N 1
ATOM 569 C CA . GLU A 1 71 ? -9.603 -2.980 -9.964 1.00 83.25 71 GLU A CA 1
ATOM 570 C C . GLU A 1 71 ? -8.737 -3.991 -10.722 1.00 83.25 71 GLU A C 1
ATOM 572 O O . GLU A 1 71 ? -9.263 -4.859 -11.418 1.00 83.25 71 GLU A O 1
ATOM 577 N N . ASP A 1 72 ? -7.417 -3.910 -10.551 1.00 82.44 72 ASP A N 1
ATOM 578 C CA . ASP A 1 72 ? -6.461 -4.784 -11.225 1.00 82.44 72 ASP A CA 1
ATOM 579 C C . ASP A 1 72 ? -6.132 -6.013 -10.366 1.00 82.44 72 ASP A C 1
ATOM 581 O O . ASP A 1 72 ? -5.464 -5.928 -9.333 1.00 82.44 72 ASP A O 1
ATOM 585 N N . GLU A 1 73 ? -6.587 -7.185 -10.811 1.00 82.25 73 GLU A N 1
ATOM 586 C CA . GLU A 1 73 ? -6.341 -8.463 -10.136 1.00 82.25 73 GLU A CA 1
ATOM 587 C C . GLU A 1 73 ? -4.862 -8.851 -10.070 1.00 82.25 73 GLU A C 1
ATOM 589 O O . GLU A 1 73 ? -4.475 -9.642 -9.207 1.00 82.25 73 GLU A O 1
ATOM 594 N N . ARG A 1 74 ? -4.023 -8.326 -10.969 1.00 81.31 74 ARG A N 1
ATOM 595 C CA . ARG A 1 74 ? -2.585 -8.623 -10.970 1.00 81.31 74 ARG A CA 1
ATOM 596 C C . ARG A 1 74 ? -1.924 -8.074 -9.711 1.00 81.31 74 ARG A C 1
ATOM 598 O O . ARG A 1 74 ? -1.085 -8.749 -9.120 1.00 81.31 74 ARG A O 1
ATOM 605 N N . LEU A 1 75 ? -2.391 -6.916 -9.234 1.00 83.81 75 LEU A N 1
ATOM 606 C CA . LEU A 1 75 ? -1.907 -6.300 -7.997 1.00 83.81 75 LEU A CA 1
ATOM 607 C C . LEU A 1 75 ? -2.135 -7.223 -6.797 1.00 83.81 75 LEU A C 1
ATOM 609 O O . LEU A 1 75 ? -1.248 -7.395 -5.974 1.00 83.81 75 LEU A O 1
ATOM 613 N N . LEU A 1 76 ? -3.283 -7.902 -6.738 1.00 84.38 76 LEU A N 1
ATOM 614 C CA . LEU A 1 76 ? -3.619 -8.831 -5.654 1.00 84.38 76 LEU A CA 1
ATOM 615 C C . LEU A 1 76 ? -2.714 -10.076 -5.599 1.00 84.38 76 LEU A C 1
ATOM 617 O O . LEU A 1 76 ? -2.673 -10.745 -4.565 1.00 84.38 76 LEU A O 1
ATOM 621 N N . LYS A 1 77 ? -2.024 -10.410 -6.697 1.00 81.25 77 LYS A N 1
ATOM 622 C CA . LYS A 1 77 ? -1.152 -11.590 -6.803 1.00 81.25 77 LYS A CA 1
ATOM 623 C C . LYS A 1 77 ? 0.327 -11.259 -6.635 1.00 81.25 77 LYS A C 1
ATOM 625 O O . LYS A 1 77 ? 1.040 -12.042 -6.017 1.00 81.25 77 LYS A O 1
ATOM 630 N N . GLU A 1 78 ? 0.776 -10.145 -7.204 1.00 79.62 78 GLU A N 1
ATOM 631 C CA . GLU A 1 78 ? 2.204 -9.852 -7.384 1.00 79.62 78 GLU A CA 1
ATOM 632 C C . GLU A 1 78 ? 2.683 -8.628 -6.590 1.00 79.62 78 GLU A C 1
ATOM 634 O O . GLU A 1 78 ? 3.886 -8.478 -6.378 1.00 79.62 78 GLU A O 1
ATOM 639 N N . ALA A 1 79 ? 1.773 -7.755 -6.145 1.00 83.56 79 ALA A N 1
ATOM 640 C CA . ALA A 1 79 ? 2.131 -6.484 -5.524 1.00 83.56 79 ALA A CA 1
ATOM 641 C C . ALA A 1 79 ? 2.182 -6.554 -3.988 1.00 83.56 79 ALA A C 1
ATOM 643 O O . ALA A 1 79 ? 1.520 -7.376 -3.346 1.00 83.56 79 ALA A O 1
ATOM 644 N N . GLY A 1 80 ? 2.982 -5.667 -3.394 1.00 85.69 80 GLY A N 1
ATOM 645 C CA . GLY A 1 80 ? 3.094 -5.520 -1.946 1.00 85.69 80 GLY A CA 1
ATOM 646 C C . GLY A 1 80 ? 2.165 -4.417 -1.464 1.00 85.69 80 GLY A C 1
ATOM 647 O O . GLY A 1 80 ? 2.296 -3.279 -1.884 1.00 85.69 80 GLY A O 1
ATOM 648 N N . PHE A 1 81 ? 1.246 -4.720 -0.553 1.00 89.50 81 PHE A N 1
ATOM 649 C CA . PHE A 1 81 ? 0.271 -3.732 -0.100 1.00 89.50 81 PHE A CA 1
ATOM 650 C C . PHE A 1 81 ? 0.780 -2.946 1.103 1.00 89.50 81 PHE A C 1
ATOM 652 O O . PHE A 1 81 ? 1.304 -3.504 2.065 1.00 89.50 81 PHE A O 1
ATOM 659 N N . TYR A 1 82 ? 0.551 -1.638 1.077 1.00 89.75 82 TYR A N 1
ATOM 660 C CA . TYR A 1 82 ? 0.924 -0.699 2.122 1.00 89.75 82 TYR A CA 1
ATOM 661 C C . TYR A 1 82 ? -0.256 0.201 2.489 1.00 89.75 82 TYR A C 1
ATOM 663 O O . TYR A 1 82 ? -1.009 0.686 1.641 1.00 89.75 82 TYR A O 1
ATOM 671 N N . LEU A 1 83 ? -0.403 0.465 3.782 1.00 89.69 83 LEU A N 1
ATOM 672 C CA . LEU A 1 83 ? -1.319 1.449 4.337 1.00 89.69 83 LEU A CA 1
ATOM 673 C C . LEU A 1 83 ? -0.527 2.686 4.758 1.00 89.69 83 LEU A C 1
ATOM 675 O O . LEU A 1 83 ? 0.319 2.624 5.650 1.00 89.69 83 LEU A O 1
ATOM 679 N N . ALA A 1 84 ? -0.832 3.820 4.136 1.00 87.94 84 ALA A N 1
ATOM 680 C CA . ALA A 1 84 ? -0.307 5.120 4.516 1.00 87.94 84 ALA A CA 1
ATOM 681 C C . ALA A 1 84 ? -1.263 5.787 5.517 1.00 87.94 84 ALA A C 1
ATOM 683 O O . ALA A 1 84 ? -2.405 6.125 5.182 1.00 87.94 84 ALA A O 1
ATOM 684 N N . VAL A 1 85 ? -0.778 6.005 6.738 1.00 86.00 85 VAL A N 1
ATOM 685 C CA . VAL A 1 85 ? -1.545 6.567 7.854 1.00 86.00 85 VAL A CA 1
ATOM 686 C C . VAL A 1 85 ? -0.991 7.934 8.236 1.00 86.00 85 VAL A C 1
ATOM 688 O O . VAL A 1 85 ? 0.215 8.105 8.406 1.00 86.00 85 VAL A O 1
ATOM 691 N N . ASN A 1 86 ? -1.887 8.904 8.406 1.00 84.94 86 ASN A N 1
ATOM 692 C CA . ASN A 1 86 ? -1.591 10.216 8.971 1.00 84.94 86 ASN A CA 1
ATOM 693 C C . ASN A 1 86 ? -2.624 10.533 10.063 1.00 84.94 86 ASN A C 1
ATOM 695 O O . ASN A 1 86 ? -3.831 10.576 9.796 1.00 84.94 86 ASN A O 1
ATOM 699 N N . ALA A 1 87 ? -2.143 10.730 11.288 1.00 81.69 87 ALA A N 1
ATOM 700 C CA . ALA A 1 87 ? -2.958 11.036 12.457 1.00 81.69 87 ALA A CA 1
ATOM 701 C C . ALA A 1 87 ? -2.254 12.071 13.343 1.00 81.69 87 ALA A C 1
ATOM 703 O O . ALA A 1 87 ? -1.025 12.157 13.366 1.00 81.69 87 ALA A O 1
ATOM 704 N N . GLN A 1 88 ? -3.036 12.847 14.095 1.00 79.12 88 GLN A N 1
ATOM 705 C CA . GLN A 1 88 ? -2.526 13.896 14.981 1.00 79.12 88 GLN A CA 1
ATOM 706 C C . GLN A 1 88 ? -2.087 13.314 16.335 1.00 79.12 88 GLN A C 1
ATOM 708 O O . GLN A 1 88 ? -2.692 13.580 17.371 1.00 79.12 88 GLN A O 1
ATOM 713 N N . MET A 1 89 ? -1.052 12.474 16.328 1.00 80.06 89 MET A N 1
ATOM 714 C CA . MET A 1 89 ? -0.521 11.840 17.535 1.00 80.06 89 MET A CA 1
ATOM 715 C C . MET A 1 89 ? 0.993 11.593 17.441 1.00 80.06 89 MET A C 1
ATOM 717 O O . MET A 1 89 ? 1.539 11.615 16.337 1.00 80.06 89 MET A O 1
ATOM 721 N N . PRO A 1 90 ? 1.684 11.349 18.573 1.00 84.81 90 PRO A N 1
ATOM 722 C CA . PRO A 1 90 ? 3.104 11.018 18.560 1.00 84.81 90 PRO A CA 1
ATOM 723 C C . PRO A 1 90 ? 3.386 9.764 17.730 1.00 84.81 90 PRO A C 1
ATOM 725 O O . PRO A 1 90 ? 2.694 8.755 17.864 1.00 84.81 90 PRO A O 1
ATOM 728 N N . GLU A 1 91 ? 4.441 9.818 16.923 1.00 82.81 91 GLU A N 1
ATOM 729 C CA . GLU A 1 91 ? 4.830 8.747 16.002 1.00 82.81 91 GLU A CA 1
ATOM 730 C C . GLU A 1 91 ? 5.004 7.389 16.688 1.00 82.81 91 GLU A C 1
ATOM 732 O O . GLU A 1 91 ? 4.458 6.399 16.212 1.00 82.81 91 GLU A O 1
ATOM 737 N N . ALA A 1 92 ? 5.710 7.342 17.820 1.00 86.75 92 ALA A N 1
ATOM 738 C CA . ALA A 1 92 ? 5.949 6.092 18.542 1.00 86.75 92 ALA A CA 1
ATOM 739 C C . ALA A 1 92 ? 4.634 5.400 18.942 1.00 86.75 92 ALA A C 1
ATOM 741 O O . ALA A 1 92 ? 4.478 4.200 18.742 1.00 86.75 92 ALA A O 1
ATOM 742 N N . LYS A 1 93 ? 3.647 6.180 19.407 1.00 86.88 93 LYS A N 1
ATOM 743 C CA . LYS A 1 93 ? 2.317 5.654 19.743 1.00 86.88 93 LYS A CA 1
ATOM 744 C C . LYS A 1 93 ? 1.570 5.173 18.507 1.00 86.88 93 LYS A C 1
ATOM 746 O O . LYS A 1 93 ? 0.941 4.128 18.553 1.00 86.88 93 LYS A O 1
ATOM 751 N N . LEU A 1 94 ? 1.658 5.906 17.396 1.00 86.12 94 LEU A N 1
ATOM 752 C CA . LEU A 1 94 ? 1.028 5.492 16.143 1.00 86.12 94 LEU A CA 1
ATOM 753 C C . LEU A 1 94 ? 1.576 4.137 15.666 1.00 86.12 94 LEU A C 1
ATOM 755 O O . LEU A 1 94 ? 0.806 3.268 15.272 1.00 86.12 94 LEU A O 1
ATOM 759 N N . ILE A 1 95 ? 2.895 3.948 15.723 1.00 87.50 95 ILE A N 1
ATOM 760 C CA . ILE A 1 95 ? 3.556 2.708 15.296 1.00 87.50 95 ILE A CA 1
ATOM 761 C C . ILE A 1 95 ? 3.131 1.518 16.166 1.00 87.50 95 ILE A C 1
ATOM 763 O O . ILE A 1 95 ? 2.882 0.439 15.632 1.00 87.50 95 ILE A O 1
ATOM 767 N N . GLU A 1 96 ? 3.014 1.713 17.480 1.00 89.00 96 GLU A N 1
ATOM 768 C CA . GLU A 1 96 ? 2.601 0.662 18.418 1.00 89.00 96 GLU A CA 1
ATOM 769 C C . GLU A 1 96 ? 1.098 0.352 18.360 1.00 89.00 96 GLU A C 1
ATOM 771 O O . GLU A 1 96 ? 0.695 -0.813 18.436 1.00 89.00 96 GLU A O 1
ATOM 776 N N . ASP A 1 97 ? 0.258 1.380 18.227 1.00 88.19 97 ASP A N 1
ATOM 777 C CA . ASP A 1 97 ? -1.192 1.231 18.308 1.00 88.19 97 ASP A CA 1
ATOM 778 C C . ASP A 1 97 ? -1.786 0.690 17.004 1.00 88.19 97 ASP A C 1
ATOM 780 O O . ASP A 1 97 ? -2.667 -0.171 17.058 1.00 88.19 97 ASP A O 1
ATOM 784 N N . ILE A 1 98 ? -1.316 1.148 15.833 1.00 88.38 98 ILE A N 1
ATOM 785 C CA . ILE A 1 98 ? -1.943 0.840 14.535 1.00 88.38 98 ILE A CA 1
ATOM 786 C C . ILE A 1 98 ? -2.087 -0.671 14.289 1.00 88.38 98 ILE A C 1
ATOM 788 O O . ILE A 1 98 ? -3.223 -1.100 14.077 1.00 88.38 98 ILE A O 1
ATOM 792 N N . PRO A 1 99 ? -1.036 -1.510 14.396 1.00 89.50 99 PRO A N 1
ATOM 793 C CA . PRO A 1 99 ? -1.174 -2.956 14.194 1.00 89.50 99 PRO A CA 1
ATOM 794 C C . PRO A 1 99 ? -2.142 -3.640 15.169 1.00 89.50 99 PRO A C 1
ATOM 796 O O . PRO A 1 99 ? -2.685 -4.709 14.884 1.00 89.50 99 PRO A O 1
ATOM 799 N N . ARG A 1 100 ? -2.370 -3.042 16.344 1.00 87.25 100 ARG A N 1
ATOM 800 C CA . ARG A 1 100 ? -3.238 -3.603 17.385 1.00 87.25 100 ARG A CA 1
ATOM 801 C C . ARG A 1 100 ? -4.695 -3.223 17.162 1.00 87.25 100 ARG A C 1
ATOM 803 O O . ARG A 1 100 ? -5.575 -4.071 17.316 1.00 87.25 100 ARG A O 1
ATOM 810 N N . VAL A 1 101 ? -4.941 -1.965 16.812 1.00 87.81 101 VAL A N 1
ATOM 811 C CA . VAL A 1 101 ? -6.277 -1.355 16.792 1.00 87.81 101 VAL A CA 1
ATOM 812 C C . VAL A 1 101 ? -6.929 -1.353 15.413 1.00 87.81 101 VAL A C 1
ATOM 814 O O . VAL A 1 101 ? -8.150 -1.475 15.328 1.00 87.81 101 VAL A O 1
ATOM 817 N N . VAL A 1 102 ? -6.138 -1.226 14.346 1.00 90.12 102 VAL A N 1
ATOM 818 C CA . VAL A 1 102 ? -6.627 -1.241 12.966 1.00 90.12 102 VAL A CA 1
ATOM 819 C C . VAL A 1 102 ? -6.790 -2.687 12.542 1.00 90.12 102 VAL A C 1
ATOM 821 O O . VAL A 1 102 ? -5.887 -3.503 12.724 1.00 90.12 102 VAL A O 1
ATOM 824 N N . LYS A 1 103 ? -7.956 -3.012 11.985 1.00 92.25 103 LYS A N 1
ATOM 825 C CA . LYS A 1 103 ? -8.243 -4.348 11.459 1.00 92.25 103 LYS A CA 1
ATOM 826 C C . LYS A 1 103 ? -8.518 -4.242 9.973 1.00 92.25 103 LYS A C 1
ATOM 828 O O . LYS A 1 103 ? -9.283 -3.382 9.546 1.00 92.25 103 LYS A O 1
ATOM 833 N N . ILE A 1 104 ? -7.894 -5.120 9.199 1.00 93.38 104 ILE A N 1
ATOM 834 C CA . ILE A 1 104 ? -8.089 -5.203 7.754 1.00 93.38 104 ILE A CA 1
ATOM 835 C C . ILE A 1 104 ? -8.570 -6.609 7.416 1.00 93.38 104 ILE A C 1
ATOM 837 O O . ILE A 1 104 ? -8.018 -7.593 7.909 1.00 93.38 104 ILE A O 1
ATOM 841 N N . ALA A 1 105 ? -9.619 -6.695 6.609 1.00 93.62 105 ALA A N 1
ATOM 842 C CA . ALA A 1 105 ? -10.199 -7.944 6.127 1.00 93.62 105 ALA A CA 1
ATOM 843 C C . ALA A 1 105 ? -11.033 -7.672 4.864 1.00 93.62 105 ALA A C 1
ATOM 845 O O . ALA A 1 105 ? -11.157 -6.529 4.417 1.00 93.62 105 ALA A O 1
ATOM 846 N N . SER A 1 106 ? -11.632 -8.718 4.294 1.00 93.00 106 SER A N 1
ATOM 847 C CA . SER A 1 106 ? -12.664 -8.544 3.272 1.00 93.00 106 SER A CA 1
ATOM 848 C C . SER A 1 106 ? -13.911 -7.893 3.874 1.00 93.00 106 SER A C 1
ATOM 850 O O . SER A 1 106 ? -14.181 -8.009 5.076 1.00 93.00 106 SER A O 1
ATOM 852 N N . ARG A 1 107 ? -14.706 -7.222 3.033 1.00 90.75 107 ARG A N 1
ATOM 853 C CA . ARG A 1 107 ? -15.932 -6.542 3.476 1.00 90.75 107 ARG A CA 1
ATOM 854 C C . ARG A 1 107 ? -16.921 -7.472 4.182 1.00 90.75 107 ARG A C 1
ATOM 856 O O . ARG A 1 107 ? -17.592 -7.016 5.105 1.00 90.75 107 ARG A O 1
ATOM 863 N N . ASP A 1 108 ? -16.975 -8.737 3.777 1.00 89.44 108 ASP A N 1
ATOM 864 C CA . ASP A 1 108 ? -17.915 -9.730 4.306 1.00 89.44 108 ASP A CA 1
ATOM 865 C C . ASP A 1 108 ? -17.542 -10.207 5.717 1.00 89.44 108 ASP A C 1
ATOM 867 O O . ASP A 1 108 ? -18.405 -10.586 6.505 1.00 89.44 108 ASP A O 1
ATOM 871 N N . VAL A 1 109 ? -16.247 -10.190 6.052 1.00 91.44 109 VAL A N 1
ATOM 872 C CA . VAL A 1 109 ? -15.719 -10.810 7.280 1.00 91.44 109 VAL A CA 1
ATOM 873 C C . VAL A 1 109 ? -15.290 -9.767 8.318 1.00 91.44 109 VAL A C 1
ATOM 875 O O . VAL A 1 109 ? -15.205 -10.086 9.506 1.00 91.44 109 VAL A O 1
ATOM 878 N N . ILE A 1 110 ? -15.073 -8.509 7.913 1.00 91.44 110 ILE A N 1
ATOM 879 C CA . ILE A 1 110 ? -14.560 -7.444 8.790 1.00 91.44 110 ILE A CA 1
ATOM 880 C C . ILE A 1 110 ? -15.412 -7.232 10.049 1.00 91.44 110 ILE A C 1
ATOM 882 O O . ILE A 1 110 ? -14.859 -7.117 11.140 1.00 91.44 110 ILE A O 1
ATOM 886 N N . ASP A 1 111 ? -16.741 -7.271 9.934 1.00 90.25 111 ASP A N 1
ATOM 887 C CA . ASP A 1 111 ? -17.643 -7.056 11.072 1.00 90.25 111 ASP A CA 1
ATOM 888 C C . ASP A 1 111 ? -17.512 -8.190 12.109 1.00 90.25 111 ASP A C 1
ATOM 890 O O . ASP A 1 111 ? -17.529 -7.955 13.319 1.00 90.25 111 ASP A O 1
ATOM 894 N N . THR A 1 112 ? -17.264 -9.420 11.644 1.00 90.88 112 THR A N 1
ATOM 895 C CA . THR A 1 112 ? -16.988 -10.571 12.519 1.00 90.88 112 THR A CA 1
ATOM 896 C C . THR A 1 112 ? -15.609 -10.465 13.166 1.00 90.88 112 THR A C 1
ATOM 898 O O . THR A 1 112 ? -15.469 -10.756 14.355 1.00 90.88 112 THR A O 1
ATOM 901 N N . VAL A 1 113 ? -14.592 -10.032 12.412 1.00 90.44 113 VAL A N 1
ATOM 902 C CA . VAL A 1 113 ? -13.223 -9.838 12.922 1.00 90.44 113 VAL A CA 1
ATOM 903 C C . VAL A 1 113 ? -13.211 -8.809 14.044 1.00 90.44 113 VAL A C 1
ATOM 905 O O . VAL A 1 113 ? -12.626 -9.060 15.098 1.00 90.44 113 VAL A O 1
ATOM 908 N N . VAL A 1 114 ? -13.906 -7.687 13.853 1.00 89.62 114 VAL A N 1
ATOM 909 C CA . VAL A 1 114 ? -14.033 -6.635 14.866 1.00 89.62 114 VAL A CA 1
ATOM 910 C C . VAL A 1 114 ? -14.850 -7.130 16.061 1.00 89.62 114 VAL A C 1
ATOM 912 O O . VAL A 1 114 ? -14.384 -7.029 17.194 1.00 89.62 114 VAL A O 1
ATOM 915 N N . GLY A 1 115 ? -16.025 -7.725 15.826 1.00 88.69 115 GLY A N 1
ATOM 916 C CA . GLY A 1 115 ? -16.924 -8.174 16.894 1.00 88.69 115 GLY A CA 1
ATOM 917 C C . GLY A 1 115 ? -16.354 -9.290 17.775 1.00 88.69 115 GLY A C 1
ATOM 918 O O . GLY A 1 115 ? -16.681 -9.371 18.956 1.00 88.69 115 GLY A O 1
ATOM 919 N N . ARG A 1 116 ? -15.475 -10.137 17.227 1.00 90.12 116 ARG A N 1
ATOM 920 C CA . ARG A 1 116 ? -14.815 -11.233 17.958 1.00 90.12 116 ARG A CA 1
ATOM 921 C C . ARG A 1 116 ? -13.376 -10.921 18.369 1.00 90.12 116 ARG A C 1
ATOM 923 O O . ARG A 1 116 ? -12.689 -11.816 18.851 1.00 90.12 116 ARG A O 1
ATOM 930 N N . ALA A 1 117 ? -12.918 -9.684 18.165 1.00 85.44 117 ALA A N 1
ATOM 931 C CA . ALA A 1 117 ? -11.543 -9.259 18.431 1.00 85.44 117 ALA A CA 1
ATOM 932 C C . ALA A 1 117 ? -10.480 -10.184 17.799 1.00 85.44 117 ALA A C 1
ATOM 934 O O . ALA A 1 117 ? -9.409 -10.406 18.369 1.00 85.44 117 ALA A O 1
ATOM 935 N N . LEU A 1 118 ? -10.774 -10.730 16.616 1.00 87.69 118 LEU A N 1
ATOM 936 C CA . LEU A 1 118 ? -9.851 -11.609 15.908 1.00 87.69 118 LEU A CA 1
ATOM 937 C C . LEU A 1 118 ? -8.694 -10.797 15.306 1.00 87.69 118 LEU A C 1
ATOM 939 O O . LEU A 1 118 ? -8.857 -9.617 14.965 1.00 87.69 118 LEU A O 1
ATOM 943 N N . PRO A 1 119 ? -7.507 -11.407 15.149 1.00 81.38 119 PRO A N 1
ATOM 944 C CA . PRO A 1 119 ? -6.472 -10.823 14.311 1.00 81.38 119 PRO A CA 1
ATOM 945 C C . PRO A 1 119 ? -6.983 -10.799 12.863 1.00 81.38 119 PRO A C 1
ATOM 947 O O . PRO A 1 119 ? -7.453 -11.817 12.367 1.00 81.38 119 PRO A O 1
ATOM 950 N N . GLY A 1 120 ? -6.948 -9.631 12.217 1.00 88.75 120 GLY A N 1
ATOM 951 C CA . GLY A 1 120 ? -7.183 -9.505 10.776 1.00 88.75 120 GLY A CA 1
ATOM 952 C C . GLY A 1 120 ? -5.888 -9.734 9.996 1.00 88.75 120 GLY A C 1
ATOM 953 O O . GLY A 1 120 ? -4.971 -10.390 10.489 1.00 88.75 120 GLY A O 1
ATOM 954 N N . VAL A 1 121 ? -5.783 -9.140 8.806 1.00 92.75 121 VAL A N 1
ATOM 955 C CA . VAL A 1 121 ? -4.507 -9.039 8.082 1.00 92.75 121 VAL A CA 1
ATOM 956 C C . VAL A 1 121 ? -3.474 -8.335 8.964 1.00 92.75 121 VAL A C 1
ATOM 958 O O . VAL A 1 121 ? -3.757 -7.287 9.553 1.00 92.75 121 VAL A O 1
ATOM 961 N N . VAL A 1 122 ? -2.289 -8.935 9.076 1.00 91.44 122 VAL A N 1
ATOM 962 C CA . VAL A 1 122 ? -1.210 -8.424 9.922 1.00 91.44 122 VAL A CA 1
ATOM 963 C C . VAL A 1 122 ? -0.617 -7.171 9.287 1.00 91.44 122 VAL A C 1
ATOM 965 O O . VAL A 1 122 ? -0.378 -7.118 8.083 1.00 91.44 122 VAL A O 1
ATOM 968 N N . LEU A 1 123 ? -0.383 -6.158 10.119 1.00 91.44 123 LEU A N 1
ATOM 969 C CA . LEU A 1 123 ? 0.256 -4.907 9.734 1.00 91.44 123 LEU A CA 1
ATOM 970 C C . LEU A 1 123 ? 1.640 -4.826 10.371 1.00 91.44 123 LEU A C 1
ATOM 972 O O . LEU A 1 123 ? 1.767 -4.964 11.588 1.00 91.44 123 LEU A O 1
ATOM 976 N N . SER A 1 124 ? 2.666 -4.550 9.572 1.00 90.38 124 SER A N 1
ATOM 977 C CA . SER A 1 124 ? 4.027 -4.314 10.057 1.00 90.38 124 SER A CA 1
ATOM 978 C C . SER A 1 124 ? 4.510 -2.928 9.648 1.00 90.38 124 SER A C 1
ATOM 980 O O . SER A 1 124 ? 4.321 -2.486 8.518 1.00 90.38 124 SER A O 1
ATOM 982 N N . HIS A 1 125 ? 5.100 -2.190 10.585 1.00 89.06 125 HIS A N 1
ATOM 983 C CA . HIS A 1 125 ? 5.622 -0.861 10.283 1.00 89.06 125 HIS A CA 1
ATOM 984 C C . HIS A 1 125 ? 6.840 -0.963 9.357 1.00 89.06 125 HIS A C 1
ATOM 986 O O . HIS A 1 125 ? 7.766 -1.726 9.628 1.00 89.06 125 HIS A O 1
ATOM 992 N N . SER A 1 126 ? 6.846 -0.174 8.283 1.00 83.94 126 SER A N 1
ATOM 993 C CA . SER A 1 126 ? 7.922 -0.135 7.293 1.00 83.94 126 SER A CA 1
ATOM 994 C C . SER A 1 126 ? 8.556 1.255 7.284 1.00 83.94 126 SER A C 1
ATOM 996 O O . SER A 1 126 ? 7.906 2.248 6.952 1.00 83.94 126 SER A O 1
ATOM 998 N N . ASN A 1 127 ? 9.831 1.327 7.678 1.00 79.75 127 ASN A N 1
ATOM 999 C CA . ASN A 1 127 ? 10.628 2.549 7.633 1.00 79.75 127 ASN A CA 1
ATOM 1000 C C . ASN A 1 127 ? 12.076 2.233 7.207 1.00 79.75 127 ASN A C 1
ATOM 1002 O O . ASN A 1 127 ? 12.768 1.540 7.956 1.00 79.75 127 ASN A O 1
ATOM 1006 N N . PRO A 1 128 ? 12.547 2.740 6.052 1.00 70.81 128 PRO A N 1
ATOM 1007 C CA . PRO A 1 128 ? 11.802 3.532 5.063 1.00 70.81 128 PRO A CA 1
ATOM 1008 C C . PRO A 1 128 ? 10.742 2.690 4.321 1.00 70.81 128 PRO A C 1
ATOM 1010 O O . PRO A 1 128 ? 10.884 1.467 4.258 1.00 70.81 128 PRO A O 1
ATOM 1013 N N . PRO A 1 129 ? 9.681 3.302 3.754 1.00 71.06 129 PRO A N 1
ATOM 1014 C CA . PRO A 1 129 ? 8.819 2.589 2.815 1.00 71.06 129 PRO A CA 1
ATOM 1015 C C . PRO A 1 129 ? 9.636 2.156 1.583 1.00 71.06 129 PRO A C 1
ATOM 1017 O O . PRO A 1 129 ? 10.665 2.772 1.284 1.00 71.06 129 PRO A O 1
ATOM 1020 N N . PRO A 1 130 ? 9.208 1.113 0.852 1.00 72.50 130 PRO A N 1
ATOM 1021 C CA . PRO A 1 130 ? 9.921 0.662 -0.339 1.00 72.50 130 PRO A CA 1
ATOM 1022 C C . PRO A 1 130 ? 10.017 1.771 -1.396 1.00 72.50 130 PRO A C 1
ATOM 1024 O O . PRO A 1 130 ? 9.125 2.612 -1.519 1.00 72.50 130 PRO A O 1
ATOM 1027 N N . ALA A 1 131 ? 11.093 1.720 -2.191 1.00 61.72 131 ALA A N 1
ATOM 1028 C CA . ALA A 1 131 ? 11.478 2.731 -3.184 1.00 61.72 131 ALA A CA 1
ATOM 1029 C C . ALA A 1 131 ? 10.349 3.274 -4.094 1.00 61.72 131 ALA A C 1
ATOM 1031 O O . ALA A 1 131 ? 10.400 4.457 -4.429 1.00 61.72 131 ALA A O 1
ATOM 1032 N N . PRO A 1 132 ? 9.320 2.491 -4.489 1.00 65.69 132 PRO A N 1
ATOM 1033 C CA . PRO A 1 132 ? 8.232 3.004 -5.322 1.00 65.69 132 PRO A CA 1
ATOM 1034 C C . PRO A 1 132 ? 7.257 3.964 -4.632 1.00 65.69 132 PRO A C 1
ATOM 1036 O O . PRO A 1 132 ? 6.498 4.652 -5.315 1.00 65.69 132 PRO A O 1
ATOM 1039 N N . ILE A 1 133 ? 7.210 3.986 -3.298 1.00 67.56 133 ILE A N 1
ATOM 1040 C CA . ILE A 1 133 ? 6.215 4.763 -2.558 1.00 67.56 133 ILE A CA 1
ATOM 1041 C C . ILE A 1 133 ? 6.804 6.136 -2.207 1.00 67.56 133 ILE A C 1
ATOM 1043 O O . ILE A 1 133 ? 7.760 6.212 -1.432 1.00 67.56 133 ILE A O 1
ATOM 1047 N N . PRO A 1 134 ? 6.223 7.249 -2.700 1.00 66.88 134 PRO A N 1
ATOM 1048 C CA . PRO A 1 134 ? 6.715 8.579 -2.372 1.00 66.88 134 PRO A CA 1
ATOM 1049 C C . PRO A 1 134 ? 6.514 8.856 -0.881 1.00 66.88 134 PRO A C 1
ATOM 1051 O O . PRO A 1 134 ? 5.380 8.839 -0.384 1.00 66.88 134 PRO A O 1
ATOM 1054 N N . THR A 1 135 ? 7.605 9.146 -0.175 1.00 68.75 135 THR A N 1
ATOM 1055 C CA . THR A 1 135 ? 7.589 9.495 1.246 1.00 68.75 135 THR A CA 1
ATOM 1056 C C . THR A 1 135 ? 6.919 10.853 1.440 1.00 68.75 135 THR A C 1
ATOM 1058 O O . THR A 1 135 ? 7.361 11.882 0.932 1.00 68.75 135 THR A O 1
ATOM 1061 N N . ARG A 1 136 ? 5.809 10.878 2.181 1.00 73.69 136 ARG A N 1
ATOM 1062 C CA . ARG A 1 136 ? 5.112 12.121 2.537 1.00 73.69 136 ARG A CA 1
ATOM 1063 C C . ARG A 1 136 ? 5.381 12.478 3.991 1.00 73.69 136 ARG A C 1
ATOM 1065 O O . ARG A 1 136 ? 5.271 11.633 4.878 1.00 73.69 136 ARG A O 1
ATOM 1072 N N . ILE A 1 137 ? 5.680 13.750 4.246 1.00 73.88 137 ILE A N 1
ATOM 1073 C CA . ILE A 1 137 ? 5.895 14.258 5.606 1.00 73.88 137 ILE A CA 1
ATOM 1074 C C . ILE A 1 137 ? 4.631 14.011 6.445 1.00 73.88 137 ILE A C 1
ATOM 1076 O O . ILE A 1 137 ? 3.514 14.305 6.017 1.00 73.88 137 ILE A O 1
ATOM 1080 N N . GLY A 1 138 ? 4.815 13.435 7.634 1.00 76.25 138 GLY A N 1
ATOM 1081 C CA . GLY A 1 138 ? 3.731 13.098 8.562 1.00 76.25 138 GLY A CA 1
ATOM 1082 C C . GLY A 1 138 ? 2.939 11.831 8.219 1.00 76.25 138 GLY A C 1
ATOM 1083 O O . GLY A 1 138 ? 2.007 11.503 8.948 1.00 76.25 138 GLY A O 1
ATOM 1084 N N . PHE A 1 139 ? 3.278 11.114 7.142 1.00 82.06 139 PHE A N 1
ATOM 1085 C CA . PHE A 1 139 ? 2.724 9.786 6.877 1.00 82.06 139 PHE A CA 1
ATOM 1086 C C . PHE A 1 139 ? 3.641 8.698 7.429 1.00 82.06 139 PHE A C 1
ATOM 1088 O O . PHE A 1 139 ? 4.870 8.811 7.403 1.00 82.06 139 PHE A O 1
ATOM 1095 N N . ARG A 1 140 ? 3.023 7.631 7.925 1.00 86.19 140 ARG A N 1
ATOM 1096 C CA . ARG A 1 140 ? 3.685 6.385 8.301 1.00 86.19 140 ARG A CA 1
ATOM 1097 C C . ARG A 1 140 ? 3.107 5.252 7.478 1.00 86.19 140 ARG A C 1
ATOM 1099 O O . ARG A 1 140 ? 1.911 5.250 7.189 1.00 86.19 140 ARG A O 1
ATOM 1106 N N . TYR A 1 141 ? 3.975 4.338 7.070 1.00 88.75 141 TYR A N 1
ATOM 1107 C CA . TYR A 1 141 ? 3.636 3.276 6.137 1.00 88.75 141 TYR A CA 1
ATOM 1108 C C . TYR A 1 141 ? 3.674 1.944 6.867 1.00 88.75 141 TYR A C 1
ATOM 1110 O O . TYR A 1 141 ? 4.630 1.628 7.576 1.00 88.75 141 TYR A O 1
ATOM 1118 N N . PHE A 1 142 ? 2.611 1.173 6.695 1.00 90.69 142 PHE A N 1
ATOM 1119 C CA . PHE A 1 142 ? 2.477 -0.152 7.273 1.00 90.69 142 PHE A CA 1
ATOM 1120 C C . PHE A 1 142 ? 2.277 -1.144 6.142 1.00 90.69 142 PHE A C 1
ATOM 1122 O O . PHE A 1 142 ? 1.352 -0.986 5.352 1.00 90.69 142 PHE A O 1
ATOM 1129 N N . MET A 1 143 ? 3.147 -2.138 6.047 1.00 90.88 143 MET A N 1
ATOM 1130 C CA . MET A 1 143 ? 3.008 -3.228 5.096 1.00 90.88 143 MET A CA 1
ATOM 1131 C C . MET A 1 143 ? 1.897 -4.166 5.568 1.00 90.88 143 MET A C 1
ATOM 1133 O O . MET A 1 143 ? 1.817 -4.497 6.753 1.00 90.88 143 MET A O 1
ATOM 1137 N N . LEU A 1 144 ? 1.042 -4.574 4.639 1.00 91.75 144 LEU A N 1
ATOM 1138 C CA . LEU A 1 144 ? 0.049 -5.615 4.845 1.00 91.75 144 LEU A CA 1
ATOM 1139 C C . LEU A 1 144 ? 0.699 -6.956 4.523 1.00 91.75 144 LEU A C 1
ATOM 1141 O O . LEU A 1 144 ? 1.285 -7.129 3.454 1.00 91.75 144 LEU A O 1
ATOM 1145 N N . ASP A 1 145 ? 0.565 -7.907 5.436 1.00 90.81 145 ASP A N 1
ATOM 1146 C CA . ASP A 1 145 ? 0.942 -9.288 5.174 1.00 90.81 145 ASP A CA 1
ATOM 1147 C C . ASP A 1 145 ? -0.060 -9.915 4.193 1.00 90.81 145 ASP A C 1
ATOM 1149 O O . ASP A 1 145 ? -1.232 -10.119 4.514 1.00 90.81 145 ASP A O 1
ATOM 1153 N N . THR A 1 146 ? 0.396 -10.197 2.974 1.00 87.81 146 THR A N 1
ATOM 1154 C CA . THR A 1 146 ? -0.411 -10.815 1.914 1.00 87.81 146 THR A CA 1
ATOM 1155 C C . THR A 1 146 ? -0.505 -12.339 2.053 1.00 87.81 146 THR A C 1
ATOM 1157 O O . THR A 1 146 ? -0.962 -13.031 1.141 1.00 87.81 146 THR A O 1
ATOM 1160 N N . SER A 1 147 ? -0.090 -12.891 3.194 1.00 85.44 147 SER A N 1
ATOM 1161 C CA . SER A 1 147 ? -0.276 -14.296 3.536 1.00 85.44 147 SER A CA 1
ATOM 1162 C C . SER A 1 147 ? -1.500 -14.523 4.438 1.00 85.44 147 SER A C 1
ATOM 1164 O O . SER A 1 147 ? -1.943 -13.659 5.197 1.00 85.44 147 SER A O 1
ATOM 1166 N N . GLY A 1 148 ? -2.078 -15.724 4.353 1.00 86.81 148 GLY A N 1
ATOM 1167 C CA . GLY A 1 148 ? -3.144 -16.178 5.248 1.00 86.81 148 GLY A CA 1
ATOM 1168 C C . GLY A 1 148 ? -4.578 -15.977 4.742 1.00 86.81 148 GLY A C 1
ATOM 1169 O O . GLY A 1 148 ? -4.855 -15.312 3.746 1.00 86.81 148 GLY A O 1
ATOM 1170 N N . ALA A 1 149 ? -5.527 -16.584 5.460 1.00 88.56 149 ALA A N 1
ATOM 1171 C CA . ALA A 1 149 ? -6.916 -16.730 5.013 1.00 88.56 149 ALA A CA 1
ATOM 1172 C C . ALA A 1 149 ? -7.678 -15.400 4.864 1.00 88.56 149 ALA A C 1
ATOM 1174 O O . ALA A 1 149 ? -8.528 -15.271 3.984 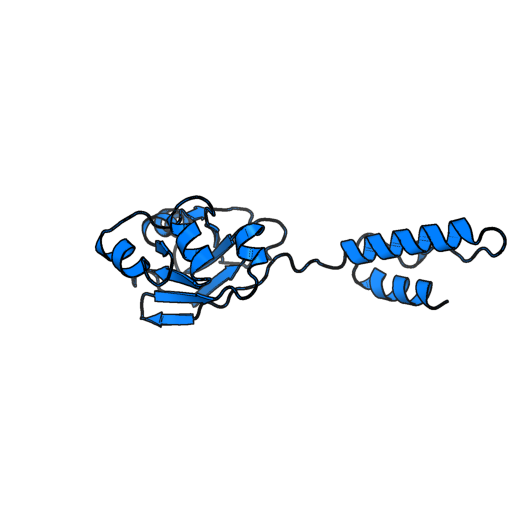1.00 88.56 149 ALA A O 1
ATOM 1175 N N . TYR A 1 150 ? -7.374 -14.394 5.692 1.00 90.25 150 TYR A N 1
ATOM 1176 C CA . TYR A 1 150 ? -8.011 -13.078 5.577 1.00 90.25 150 TYR A CA 1
ATOM 1177 C C . TYR A 1 150 ? -7.597 -12.349 4.298 1.00 90.25 150 TYR A C 1
ATOM 1179 O O . TYR A 1 150 ? -8.433 -11.679 3.690 1.00 90.25 150 TYR A O 1
ATOM 1187 N N . TRP A 1 151 ? -6.343 -12.517 3.863 1.00 91.50 151 TRP A N 1
ATOM 1188 C CA . TRP A 1 151 ? -5.885 -11.983 2.586 1.00 91.50 151 TRP A CA 1
ATOM 1189 C C . TRP A 1 151 ? -6.515 -12.726 1.407 1.00 91.50 151 TRP A C 1
ATOM 1191 O O . TRP A 1 151 ? -6.987 -12.088 0.472 1.00 91.50 151 TRP A O 1
ATOM 1201 N N . GLU A 1 152 ? -6.628 -14.057 1.468 1.00 90.62 152 GLU A N 1
ATOM 1202 C CA . GLU A 1 152 ? -7.355 -14.829 0.445 1.00 90.62 152 GLU A CA 1
ATOM 1203 C C . GLU A 1 152 ? -8.802 -14.342 0.274 1.00 90.62 152 GLU A C 1
ATOM 1205 O O . GLU A 1 152 ? -9.275 -14.179 -0.852 1.00 90.62 152 GLU A O 1
ATOM 1210 N N . GLY A 1 153 ? -9.485 -14.023 1.379 1.00 90.50 153 GLY A N 1
ATOM 1211 C CA . GLY A 1 153 ? -10.820 -13.423 1.339 1.00 90.50 153 GLY A CA 1
ATOM 1212 C C . GLY A 1 153 ? -10.851 -12.070 0.620 1.00 90.50 153 GLY A C 1
ATOM 1213 O O . GLY A 1 153 ? -11.769 -11.808 -0.155 1.00 90.50 153 GLY A O 1
ATOM 1214 N N . ILE A 1 154 ? -9.840 -11.222 0.834 1.00 91.25 154 ILE A N 1
ATOM 1215 C CA . ILE A 1 154 ? -9.685 -9.937 0.131 1.00 91.25 154 ILE A CA 1
ATOM 1216 C C . ILE A 1 154 ? -9.408 -10.161 -1.357 1.00 91.25 154 ILE A C 1
ATOM 1218 O O . ILE A 1 154 ? -10.001 -9.480 -2.192 1.00 91.25 154 ILE A O 1
ATOM 1222 N N . LYS A 1 155 ? -8.545 -11.122 -1.711 1.00 91.06 155 LYS A N 1
ATOM 1223 C CA . LYS A 1 155 ? -8.262 -11.454 -3.114 1.00 91.06 155 LYS A CA 1
ATOM 1224 C C . LYS A 1 155 ? -9.517 -11.924 -3.846 1.00 91.06 155 LYS A C 1
ATOM 1226 O O . LYS A 1 155 ? -9.734 -11.529 -4.987 1.00 91.06 155 LYS A O 1
ATOM 1231 N N . GLY A 1 156 ? -10.351 -12.727 -3.181 1.00 89.75 156 GLY A N 1
ATOM 1232 C CA . GLY A 1 156 ? -11.621 -13.204 -3.729 1.00 89.75 156 GLY A CA 1
ATOM 1233 C C . GLY A 1 156 ? -12.662 -12.096 -3.909 1.00 89.75 156 GLY A C 1
ATOM 1234 O O . GLY A 1 156 ? -13.311 -12.032 -4.951 1.00 89.75 156 GLY A O 1
ATOM 1235 N N . SER A 1 157 ? -12.809 -11.200 -2.926 1.00 90.75 157 SER A N 1
ATOM 1236 C CA . SER A 1 157 ? -13.797 -10.112 -2.986 1.00 90.75 157 SER A CA 1
ATOM 1237 C C . SER A 1 157 ? -13.334 -8.902 -3.805 1.00 90.75 157 SER A C 1
ATOM 1239 O O . SER A 1 157 ? -14.167 -8.118 -4.256 1.00 90.75 157 SER A O 1
ATOM 1241 N N . LYS A 1 158 ? -12.014 -8.731 -3.982 1.00 91.12 158 LYS A N 1
ATOM 1242 C CA . LYS A 1 158 ? -11.346 -7.537 -4.542 1.00 91.12 158 LYS A CA 1
ATOM 1243 C C . LYS A 1 158 ? -11.623 -6.251 -3.760 1.00 91.12 158 LYS A C 1
ATOM 1245 O O . LYS A 1 158 ? -11.435 -5.143 -4.270 1.00 91.12 158 LYS A O 1
ATOM 1250 N N . ILE A 1 159 ? -12.098 -6.394 -2.526 1.00 91.38 159 ILE A N 1
ATOM 1251 C CA . ILE A 1 159 ? -12.502 -5.292 -1.664 1.00 91.38 159 ILE A CA 1
ATOM 1252 C C . ILE A 1 159 ? -11.731 -5.397 -0.353 1.00 91.38 159 ILE A C 1
ATOM 1254 O O . ILE A 1 159 ? -11.870 -6.364 0.400 1.00 91.38 159 ILE A O 1
ATOM 1258 N N . ILE A 1 160 ? -10.958 -4.354 -0.070 1.00 92.75 160 ILE A N 1
ATOM 1259 C CA . ILE A 1 160 ? -10.221 -4.173 1.175 1.00 92.75 160 ILE A CA 1
ATOM 1260 C C . ILE A 1 160 ? -11.089 -3.329 2.103 1.00 92.75 160 ILE A C 1
ATOM 1262 O O . ILE A 1 160 ? -11.377 -2.171 1.800 1.00 92.75 160 ILE A O 1
ATOM 1266 N N . ALA A 1 161 ? -11.493 -3.888 3.240 1.00 93.00 161 ALA A N 1
ATOM 1267 C CA . ALA A 1 161 ? -12.152 -3.146 4.304 1.00 93.00 161 ALA A CA 1
ATOM 1268 C C . ALA A 1 161 ? -11.156 -2.876 5.438 1.00 93.00 161 ALA A C 1
ATOM 1270 O O . ALA A 1 161 ? -10.482 -3.786 5.920 1.00 93.00 161 ALA A O 1
ATOM 1271 N N . VAL A 1 162 ? -11.072 -1.617 5.858 1.00 92.88 162 VAL A N 1
ATOM 1272 C CA . VAL A 1 162 ? -10.192 -1.123 6.915 1.00 92.88 162 VAL A CA 1
ATOM 1273 C C . VAL A 1 162 ? -11.065 -0.558 8.028 1.00 92.88 162 VAL A C 1
ATOM 1275 O O . VAL A 1 162 ? -11.680 0.501 7.885 1.00 92.88 162 VAL A O 1
ATOM 1278 N N . TYR A 1 163 ? -11.105 -1.271 9.147 1.00 91.19 163 TYR A N 1
ATOM 1279 C CA . TYR A 1 163 ? -11.710 -0.791 10.376 1.00 91.19 163 TYR A CA 1
ATOM 1280 C C . TYR A 1 163 ? -10.695 0.012 11.177 1.00 91.19 163 TYR A C 1
ATOM 1282 O O . TYR A 1 163 ? -9.588 -0.463 11.452 1.00 91.19 163 TYR A O 1
ATOM 1290 N N . VAL A 1 164 ? -11.102 1.195 11.622 1.00 88.75 164 VAL A N 1
ATOM 1291 C CA . VAL A 1 164 ? -10.300 2.047 12.493 1.00 88.75 164 VAL A CA 1
ATOM 1292 C C . VAL A 1 164 ? -11.179 2.640 13.591 1.00 88.75 164 VAL A C 1
ATOM 1294 O O . VAL A 1 164 ? -12.207 3.255 13.295 1.00 88.75 164 VAL A O 1
ATOM 1297 N N . PRO A 1 165 ? -10.780 2.500 14.865 1.00 83.31 165 PRO A N 1
ATOM 1298 C CA . PRO A 1 165 ? -11.541 3.058 15.974 1.00 83.31 165 PRO A CA 1
ATOM 1299 C C . PRO A 1 165 ? -11.585 4.591 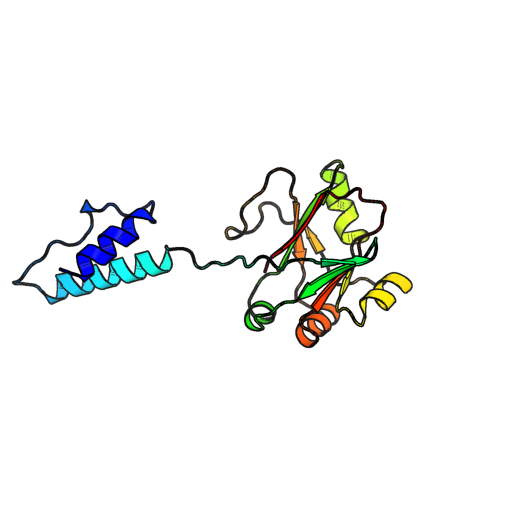15.948 1.00 83.31 165 PRO A C 1
ATOM 1301 O O . PRO A 1 165 ? -10.624 5.250 15.557 1.00 83.31 165 PRO A O 1
ATOM 1304 N N . GLU A 1 166 ? -12.644 5.171 16.511 1.00 70.38 166 GLU A N 1
ATOM 1305 C CA . GLU A 1 166 ? -12.841 6.632 16.608 1.00 70.38 166 GLU A CA 1
ATOM 1306 C C . GLU A 1 166 ? -11.786 7.361 17.459 1.00 70.38 166 GLU A C 1
ATOM 1308 O O . GLU A 1 166 ? -11.707 8.587 17.455 1.00 70.38 166 GLU A O 1
ATOM 1313 N N . LYS A 1 167 ? -10.924 6.617 18.162 1.00 65.00 167 LYS A N 1
ATOM 1314 C CA . LYS A 1 167 ? -9.837 7.153 18.993 1.00 65.00 167 LYS A CA 1
ATOM 1315 C C . LYS A 1 167 ? -8.753 7.896 18.196 1.00 65.00 167 LYS A C 1
ATOM 1317 O O . LYS A 1 167 ? -7.898 8.534 18.807 1.00 65.00 167 LYS A O 1
ATOM 1322 N N . PHE A 1 168 ? -8.775 7.815 16.864 1.00 61.53 168 PHE A N 1
ATOM 1323 C CA . PHE A 1 168 ? -7.787 8.422 15.972 1.00 61.53 168 PHE A CA 1
ATOM 1324 C C . PHE A 1 168 ? -8.397 9.613 15.207 1.00 61.53 168 PHE A C 1
ATOM 1326 O O . PHE A 1 168 ? -9.028 9.407 14.165 1.00 61.53 168 PHE A O 1
ATOM 1333 N N . PRO A 1 169 ? -8.208 10.868 15.670 1.00 52.44 169 PRO A N 1
ATOM 1334 C CA . PRO A 1 169 ? -8.625 12.052 14.921 1.00 52.44 169 PRO A CA 1
ATOM 1335 C C . PRO A 1 169 ? -7.811 12.115 13.624 1.00 52.44 169 PRO A C 1
ATOM 1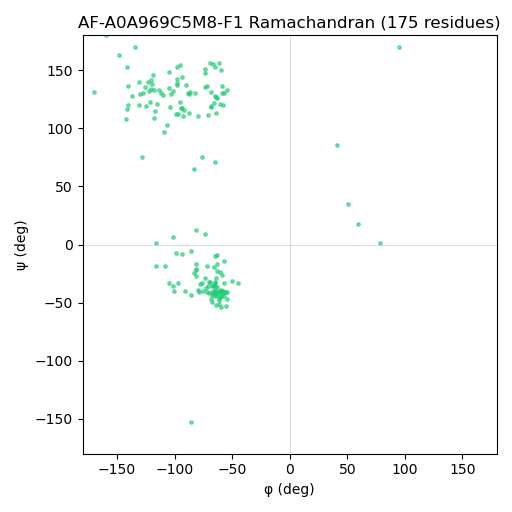337 O O . PRO A 1 169 ? -6.581 12.225 13.646 1.00 52.44 169 PRO A O 1
ATOM 1340 N N . THR A 1 170 ? -8.478 11.937 12.485 1.00 52.22 170 THR A N 1
ATOM 1341 C CA . THR A 1 170 ? -7.805 11.533 11.245 1.00 52.22 170 THR A CA 1
ATOM 1342 C C . THR A 1 170 ? -8.071 12.466 10.083 1.00 52.22 170 THR A C 1
ATOM 1344 O O . THR A 1 170 ? -9.194 12.905 9.852 1.00 52.22 170 THR A O 1
ATOM 1347 N N . LYS A 1 171 ? -6.988 12.783 9.358 1.00 51.81 171 LYS A N 1
ATOM 1348 C CA . LYS A 1 171 ? -7.005 13.752 8.262 1.00 51.81 171 LYS A CA 1
ATOM 1349 C C . LYS A 1 171 ? -7.035 13.095 6.881 1.00 51.81 171 LYS A C 1
ATOM 1351 O O . LYS A 1 171 ? -7.691 13.670 6.033 1.00 51.81 171 LYS A O 1
ATOM 1356 N N . ASN A 1 172 ? -6.368 11.949 6.641 1.00 58.53 172 ASN A N 1
ATOM 1357 C CA . ASN A 1 172 ? -6.355 11.229 5.344 1.00 58.53 172 ASN A CA 1
ATOM 1358 C C . ASN A 1 172 ? -5.715 9.824 5.449 1.00 58.53 172 ASN A C 1
ATOM 1360 O O . ASN A 1 172 ? -4.584 9.735 5.928 1.00 58.53 172 ASN A O 1
ATOM 1364 N N . TRP A 1 173 ? -6.349 8.762 4.925 1.00 59.75 173 TRP A N 1
ATOM 1365 C CA . TRP A 1 173 ? -5.735 7.425 4.754 1.00 59.75 173 TRP A CA 1
ATOM 1366 C C . TRP A 1 173 ? -5.697 7.026 3.285 1.00 59.75 173 TRP A C 1
ATOM 1368 O O . TRP A 1 173 ? -6.602 7.374 2.527 1.00 59.75 173 TRP A O 1
ATOM 1378 N N . LYS A 1 174 ? -4.652 6.300 2.881 1.00 62.91 174 LYS A N 1
ATOM 1379 C CA . LYS A 1 174 ? -4.520 5.761 1.520 1.00 62.91 174 LYS A CA 1
ATOM 1380 C C . LYS A 1 174 ? -3.931 4.360 1.575 1.00 62.91 174 LYS A C 1
ATOM 1382 O O . LYS A 1 174 ? -2.968 4.143 2.305 1.00 62.91 174 LYS A O 1
ATOM 1387 N N . CYS A 1 175 ? -4.486 3.439 0.797 1.00 54.34 175 CYS A N 1
ATOM 1388 C CA . CYS A 1 175 ? -3.860 2.146 0.544 1.00 54.34 175 CYS A CA 1
ATOM 1389 C C . CYS A 1 175 ? -3.115 2.219 -0.795 1.00 54.34 175 CYS A C 1
ATOM 1391 O O . CYS A 1 175 ? -3.550 2.924 -1.705 1.00 54.34 175 CYS A O 1
ATOM 1393 N N . MET A 1 176 ? -1.955 1.581 -0.888 1.00 62.97 176 MET A N 1
ATOM 1394 C CA . MET A 1 176 ? -1.107 1.562 -2.077 1.00 62.97 176 MET A CA 1
ATOM 1395 C C . MET A 1 176 ? -0.527 0.143 -2.221 1.00 62.97 176 MET A C 1
ATOM 1397 O O . MET A 1 176 ? 0.105 -0.307 -1.271 1.00 62.97 176 MET A O 1
ATOM 1401 N N . PRO A 1 177 ? -0.786 -0.579 -3.320 1.00 43.75 177 PRO A N 1
ATOM 1402 C CA . PRO A 1 177 ? -0.065 -1.772 -3.735 1.00 43.75 177 PRO A CA 1
ATOM 1403 C C . PRO A 1 177 ? 1.273 -1.420 -4.401 1.00 43.75 177 PRO A C 1
ATOM 1405 O O . PRO A 1 177 ? 1.459 -0.232 -4.772 1.00 43.75 177 PRO A O 1
#

pLDDT: mean 82.68, std 10.96, range [43.75, 94.5]

Secondary structure (DSSP, 8-state):
-HHHHHHHHHHTT-SS--TTSSPPP-SS-HHHHHHHHHHHHHHHHHHS-------B-EEEEETTEEEEE---HHHHHHPPPEEEEEESS-HHHHHHHHHHH-EEEETTTHHHHHHTT---S-EEEESSPPTTSPP-TT-EEEEE---SHHHHHHHHH-EEEEE--TTS-EEEEEEE-

Sequence (177 aa):
MVLAELAGKMITFSTELHPKDIVKYDHEDLYYTFYTLSMQLKDLLETVIPSRCVPIPLEKITPTMYVGRVEDERLLKEAGFYLAVNAQMPEAKLIEDIPRVVKIASRDVIDTVVGRALPGVVLSHSNPPPAPIPTRIGFRYFMLDTSGAYWEGIKGSKIIAVYVPEKFPTKNWKCMP

Nearest PDB structures (foldseek):
  5y0e-assembly1_B  TM=7.321E-01  e=1.478E-14  Serratia sp. FS14
  5y0e-assembly1_A  TM=6.998E-01  e=2.714E-14  Serratia sp. FS14
  5m2y-assembly2_B  TM=8.566E-01  e=1.727E-09  Escherichia coli 55989
  5y0e-assembly1_C  TM=6.847E-01  e=1.937E-10  Serratia sp. FS14
  6gj3-assembly1_H  TM=6.074E-01  e=1.835E-09  Escherichia coli

Mean predicted aligned error: 11.64 Å

Solvent-accessible surface area (backbone atoms only — not comparable to full-atom values): 10165 Å² total; per-residue (Å²): 111,69,68,60,54,51,44,54,64,49,36,78,73,42,92,84,56,55,84,81,71,59,73,67,92,40,88,92,45,49,65,63,35,52,51,52,45,52,50,53,44,50,51,47,57,65,64,57,63,72,77,66,45,54,77,31,64,53,46,75,80,47,97,40,34,30,40,24,65,57,87,59,69,62,48,72,75,77,47,65,39,32,41,40,42,31,57,88,63,61,65,71,57,50,67,62,43,44,54,74,61,40,38,32,24,16,70,88,48,37,66,56,32,62,78,67,70,47,87,46,40,51,51,42,82,39,84,78,60,61,91,65,54,84,88,50,90,77,52,47,38,26,35,47,47,81,64,61,71,45,33,51,44,19,59,73,67,34,26,45,24,40,38,40,62,80,89,58,66,69,82,59,66,41,37,30,53